Protein AF-A0A7X7LSH6-F1 (afdb_monomer_lite)

pLDDT: mean 92.64, std 6.09, range [52.12, 98.44]

Structure (mmCIF, N/CA/C/O backbone):
data_AF-A0A7X7LSH6-F1
#
_entry.id   AF-A0A7X7LSH6-F1
#
loop_
_atom_site.group_PDB
_atom_site.id
_atom_site.type_symbol
_atom_site.label_atom_id
_atom_site.label_alt_id
_atom_site.label_comp_id
_atom_site.label_asym_id
_atom_site.label_entity_id
_atom_site.label_seq_id
_atom_site.pdbx_PDB_ins_code
_atom_site.Cartn_x
_atom_site.Cartn_y
_atom_site.Cartn_z
_atom_site.occupancy
_atom_site.B_iso_or_equiv
_atom_site.auth_seq_id
_atom_site.auth_comp_id
_atom_site.auth_asym_id
_atom_site.auth_atom_id
_atom_site.pdbx_PDB_model_num
ATOM 1 N N . ASN A 1 1 ? -6.386 15.214 -8.790 1.00 58.88 1 ASN A N 1
ATOM 2 C CA . ASN A 1 1 ? -6.409 16.145 -9.938 1.00 58.88 1 ASN A CA 1
ATOM 3 C C . ASN A 1 1 ? -5.010 16.336 -10.506 1.00 58.88 1 ASN A C 1
ATOM 5 O O . ASN A 1 1 ? -4.744 15.720 -11.519 1.00 58.88 1 ASN A O 1
ATOM 9 N N . GLU A 1 2 ? -4.076 17.040 -9.851 1.00 79.00 2 GLU A N 1
ATOM 10 C CA . GLU A 1 2 ? -2.723 17.244 -10.430 1.00 79.00 2 GLU A CA 1
ATOM 11 C C . GLU A 1 2 ? -1.986 15.932 -10.774 1.00 79.00 2 GLU A C 1
ATOM 13 O O . GLU A 1 2 ? -1.487 15.772 -11.881 1.00 79.00 2 GLU A O 1
ATOM 18 N N . LEU A 1 3 ? -1.948 14.960 -9.853 1.00 84.12 3 LEU A N 1
ATOM 19 C CA . LEU A 1 3 ? -1.270 13.679 -10.108 1.00 84.12 3 LEU A CA 1
ATOM 20 C C . LEU A 1 3 ? -2.032 12.759 -11.074 1.00 84.12 3 LEU A C 1
ATOM 22 O O . LEU A 1 3 ? -1.407 11.964 -11.772 1.00 84.12 3 LEU A O 1
ATOM 26 N N . SER A 1 4 ? -3.362 12.856 -11.111 1.00 78.69 4 SER A N 1
ATOM 27 C CA . SER A 1 4 ? -4.215 12.004 -11.951 1.00 78.69 4 SER A CA 1
ATOM 28 C C . SER A 1 4 ? -4.200 12.427 -13.422 1.00 78.69 4 SER A C 1
ATOM 30 O O . SER A 1 4 ? -4.484 11.613 -14.286 1.00 78.69 4 SER A O 1
ATOM 32 N N . GLU A 1 5 ? -3.833 13.676 -13.725 1.00 70.19 5 GLU A N 1
ATOM 33 C CA . GLU A 1 5 ? -3.640 14.139 -15.109 1.00 70.19 5 GLU A CA 1
ATOM 34 C C . GLU A 1 5 ? -2.431 13.481 -15.792 1.00 70.19 5 GLU A C 1
ATOM 36 O O . GLU A 1 5 ? -2.381 13.410 -17.017 1.00 70.19 5 GLU A O 1
ATOM 41 N N . VAL A 1 6 ? -1.459 13.002 -15.009 1.00 66.25 6 VAL A N 1
ATOM 42 C CA . VAL A 1 6 ? -0.197 12.447 -15.524 1.00 66.25 6 VAL A CA 1
ATOM 43 C C . VAL A 1 6 ? -0.116 10.928 -15.361 1.00 66.25 6 VAL A C 1
ATOM 45 O O . VAL A 1 6 ? 0.572 10.270 -16.137 1.00 66.25 6 VAL A O 1
ATOM 48 N N . ASN A 1 7 ? -0.834 10.366 -14.387 1.00 68.00 7 ASN A N 1
ATOM 49 C CA . ASN A 1 7 ? -0.856 8.935 -14.102 1.00 68.00 7 ASN A CA 1
ATOM 50 C C . ASN A 1 7 ? -2.301 8.415 -14.145 1.00 68.00 7 ASN A C 1
ATOM 52 O O . ASN A 1 7 ? -3.020 8.587 -13.153 1.00 68.00 7 ASN A O 1
ATOM 56 N N . PRO A 1 8 ? -2.741 7.793 -15.256 1.00 62.12 8 PRO A N 1
ATOM 57 C CA . PRO A 1 8 ? -4.017 7.087 -15.267 1.00 62.12 8 PRO A CA 1
ATOM 58 C C . PRO A 1 8 ? -3.950 5.910 -14.274 1.00 62.12 8 PRO A C 1
ATOM 60 O O . PRO A 1 8 ? -2.910 5.260 -14.174 1.00 62.12 8 PRO A O 1
ATOM 63 N N . ASN A 1 9 ? -5.040 5.648 -13.543 1.00 78.75 9 ASN A N 1
ATOM 64 C CA . ASN A 1 9 ? -5.184 4.578 -12.535 1.00 78.75 9 ASN A CA 1
ATOM 65 C C . ASN A 1 9 ? -4.424 4.805 -11.211 1.00 78.75 9 ASN A C 1
ATOM 67 O O . ASN A 1 9 ? -3.614 3.986 -10.772 1.00 78.75 9 ASN A O 1
ATOM 71 N N . LEU A 1 10 ? -4.695 5.927 -10.539 1.00 90.19 10 LEU A N 1
ATOM 72 C CA . LEU A 1 10 ? -4.146 6.214 -9.210 1.00 90.19 10 LEU A CA 1
ATOM 73 C C . LEU A 1 10 ? -4.974 5.524 -8.112 1.00 90.19 10 LEU A C 1
ATOM 75 O O . LEU A 1 10 ? -6.197 5.605 -8.103 1.00 90.19 10 LEU A O 1
ATOM 79 N N . THR A 1 11 ? -4.306 4.939 -7.118 1.00 93.56 11 THR A N 1
ATOM 80 C CA . THR A 1 11 ? -4.941 4.492 -5.868 1.00 93.56 11 THR A CA 1
ATOM 81 C C . THR A 1 11 ? -4.555 5.417 -4.723 1.00 93.56 11 THR A C 1
ATOM 83 O O . THR A 1 11 ? -3.373 5.630 -4.446 1.00 93.56 11 THR A O 1
ATOM 86 N N . VAL A 1 12 ? -5.550 5.960 -4.023 1.00 95.25 12 VAL A N 1
ATOM 87 C CA . VAL A 1 12 ? -5.361 6.896 -2.910 1.00 95.25 12 VAL A CA 1
ATOM 88 C C . VAL A 1 12 ? -5.918 6.293 -1.632 1.00 95.25 12 VAL A C 1
ATOM 90 O O . VAL A 1 12 ? -7.091 5.959 -1.553 1.00 95.25 12 VAL A O 1
ATOM 93 N N . THR A 1 13 ? -5.098 6.209 -0.585 1.00 97.19 13 THR A N 1
ATOM 94 C CA . THR A 1 13 ? -5.563 5.838 0.758 1.00 97.19 13 THR A CA 1
ATOM 95 C C . THR A 1 13 ? -5.543 7.044 1.687 1.00 97.19 13 THR A C 1
ATOM 97 O O . THR A 1 13 ? -4.479 7.580 2.004 1.00 97.19 13 THR A O 1
ATOM 100 N N . LEU A 1 14 ? -6.710 7.429 2.199 1.00 96.31 14 LEU A N 1
ATOM 101 C CA . LEU A 1 14 ? -6.837 8.457 3.223 1.00 96.31 14 LEU A CA 1
ATOM 102 C C . LEU A 1 14 ? -6.560 7.874 4.610 1.00 96.31 14 LEU A C 1
ATOM 104 O O . LEU A 1 14 ? -7.308 7.042 5.127 1.00 96.31 14 LEU A O 1
ATOM 108 N N . LYS A 1 15 ? -5.472 8.336 5.231 1.00 94.88 15 LYS A N 1
ATOM 109 C CA . LYS A 1 15 ? -5.035 7.919 6.569 1.00 94.88 15 LYS A CA 1
ATOM 110 C C . LYS A 1 15 ? -5.359 8.985 7.608 1.00 94.88 15 LYS A C 1
ATOM 112 O O . LYS A 1 15 ? -5.036 10.152 7.422 1.00 94.88 15 LYS A O 1
ATOM 117 N N . GLY A 1 16 ? -5.962 8.573 8.725 1.00 92.94 16 GLY A N 1
ATOM 118 C CA . GLY A 1 16 ? -6.223 9.464 9.860 1.00 92.94 16 GLY A CA 1
ATOM 119 C C . GLY A 1 16 ? -7.313 10.511 9.618 1.00 92.94 16 GLY A C 1
ATOM 120 O O . GLY A 1 16 ? -7.268 11.574 10.227 1.00 92.94 16 GLY A O 1
ATOM 121 N N . VAL A 1 17 ? -8.276 10.230 8.735 1.00 94.62 17 VAL A N 1
ATOM 122 C CA . VAL A 1 17 ? -9.404 11.139 8.455 1.00 94.62 17 VAL A CA 1
ATOM 123 C C . VAL A 1 17 ? -10.540 11.043 9.468 1.00 94.62 17 VAL A C 1
ATOM 125 O O . VAL A 1 17 ? -11.372 11.945 9.556 1.00 94.62 17 VAL A O 1
ATOM 128 N N . PHE A 1 18 ? -10.581 9.963 10.246 1.00 94.25 18 PHE A N 1
ATOM 129 C CA . PHE A 1 18 ? -11.568 9.776 11.300 1.00 94.25 18 PHE A CA 1
ATOM 130 C C . PHE A 1 18 ? -11.156 10.478 12.598 1.00 94.25 18 PHE A C 1
ATOM 132 O O . PHE A 1 18 ? -9.997 10.839 12.809 1.00 94.25 18 PHE A O 1
ATOM 139 N N . LYS A 1 19 ? -12.137 10.687 13.476 1.00 90.75 19 LYS A N 1
ATOM 140 C CA . LYS A 1 19 ? -12.000 11.366 14.763 1.00 90.75 19 LYS A CA 1
ATOM 141 C C . LYS A 1 19 ? -10.853 10.765 15.576 1.00 90.75 19 LYS A C 1
ATOM 143 O O . LYS A 1 19 ? -10.830 9.566 15.826 1.00 90.75 19 LYS A O 1
ATOM 148 N N . GLY A 1 20 ? -9.951 11.627 16.046 1.00 86.56 20 GLY A N 1
ATOM 149 C CA . GLY A 1 20 ? -8.728 11.206 16.743 1.00 86.56 20 GLY A CA 1
ATOM 150 C C . GLY A 1 20 ? -7.502 11.124 15.829 1.00 86.56 20 GLY A C 1
ATOM 151 O O . GLY A 1 20 ? -6.376 11.065 16.323 1.00 86.56 20 GLY A O 1
ATOM 152 N N . GLY A 1 21 ? -7.691 11.219 14.513 1.00 89.94 21 GLY A N 1
ATOM 153 C CA . GLY A 1 21 ? -6.607 11.184 13.543 1.00 89.94 21 GLY A CA 1
ATOM 154 C C . GLY A 1 21 ? -5.937 9.813 13.467 1.00 89.94 21 GLY A C 1
ATOM 155 O O . GLY A 1 21 ? -6.479 8.801 13.903 1.00 89.94 21 GLY A O 1
ATOM 156 N N . PHE A 1 22 ? -4.727 9.773 12.912 1.00 88.38 22 PHE A N 1
ATOM 157 C CA . PHE A 1 22 ? -4.002 8.515 12.729 1.00 88.38 22 PHE A CA 1
ATOM 158 C C . PHE A 1 22 ? -3.501 7.920 14.057 1.00 88.38 22 PHE A C 1
ATOM 160 O O . PHE A 1 22 ? -3.655 6.726 14.294 1.00 88.38 22 PHE A O 1
ATOM 167 N N . SER A 1 23 ? -2.956 8.760 14.944 1.00 83.88 23 SER A N 1
ATOM 168 C CA . SER A 1 23 ? -2.261 8.341 16.171 1.00 83.88 23 SER A CA 1
ATOM 169 C C . SER A 1 23 ? -3.144 8.217 17.413 1.00 83.88 23 SER A C 1
ATOM 171 O O . SER A 1 23 ? -2.658 7.790 18.450 1.00 83.88 23 SER A O 1
ATOM 173 N N . LYS A 1 24 ? -4.429 8.584 17.359 1.00 77.25 24 LYS A N 1
ATOM 174 C CA . LYS A 1 24 ? -5.391 8.304 18.447 1.00 77.25 24 LYS A CA 1
ATOM 175 C C . LYS A 1 24 ? -6.606 7.537 17.941 1.00 77.25 24 LYS A C 1
ATOM 177 O O . LYS A 1 24 ? -7.690 7.660 18.512 1.00 77.25 24 LYS A O 1
ATOM 182 N N . SER A 1 25 ? -6.430 6.798 16.847 1.00 72.69 25 SER A N 1
ATOM 183 C CA . SER A 1 25 ? -7.479 5.948 16.302 1.00 72.69 25 SER A CA 1
ATOM 184 C C . SER A 1 25 ? -7.909 4.920 17.354 1.00 72.69 25 SER A C 1
ATOM 186 O O . SER A 1 25 ? -7.106 4.353 18.097 1.00 72.69 25 SER A O 1
ATOM 188 N N . GLY A 1 26 ? -9.219 4.773 17.498 1.00 76.00 26 GLY A N 1
ATOM 189 C CA . GLY A 1 26 ? -9.816 3.793 18.391 1.00 76.00 26 GLY A CA 1
ATOM 190 C C . GLY A 1 26 ? -10.457 2.668 17.597 1.00 76.00 26 GLY A C 1
ATOM 191 O O . GLY A 1 26 ? -10.215 2.494 16.405 1.00 76.00 26 GLY A O 1
ATOM 192 N N . LEU A 1 27 ? -11.356 1.958 18.268 1.00 82.50 27 LEU A N 1
ATOM 193 C CA . LEU A 1 27 ? -12.173 0.914 17.654 1.00 82.50 27 LEU A CA 1
ATOM 194 C C . LEU A 1 27 ? -13.225 1.508 16.688 1.00 82.50 27 LEU A C 1
ATOM 196 O O . LEU A 1 27 ? -13.592 0.883 15.698 1.00 82.50 27 LEU A O 1
ATOM 200 N N . GLU A 1 28 ? -13.679 2.745 16.930 1.00 83.69 28 GLU A N 1
ATOM 201 C CA . GLU A 1 28 ? -14.685 3.434 16.108 1.00 83.69 28 GLU A CA 1
ATOM 202 C C . GLU A 1 28 ? -14.055 4.369 15.060 1.00 83.69 28 GLU A C 1
ATOM 204 O O . GLU A 1 28 ? -13.767 5.535 15.346 1.00 83.69 28 GLU A O 1
ATOM 209 N N . ASN A 1 29 ? -13.934 3.904 13.816 1.00 86.12 29 ASN A N 1
ATOM 210 C CA . ASN A 1 29 ? -13.362 4.672 12.701 1.00 86.12 29 ASN A CA 1
ATOM 211 C C . ASN A 1 29 ? -14.432 5.026 11.653 1.00 86.12 29 ASN A C 1
ATOM 213 O O . ASN A 1 29 ? -14.346 4.636 10.497 1.00 86.12 29 ASN A O 1
ATOM 217 N N . THR A 1 30 ? -15.491 5.723 12.082 1.00 91.25 30 THR A N 1
ATOM 218 C CA . THR A 1 30 ? -16.682 6.002 11.241 1.00 91.25 30 THR A CA 1
ATOM 219 C C . THR A 1 30 ? -17.126 7.460 11.232 1.00 91.25 30 THR A C 1
ATOM 221 O O . THR A 1 30 ? -17.982 7.846 10.439 1.00 91.25 30 THR A O 1
ATOM 224 N N . ARG A 1 31 ? -16.577 8.285 12.129 1.00 93.25 31 ARG A N 1
ATOM 225 C CA . ARG A 1 31 ? -16.875 9.720 12.215 1.00 93.25 31 ARG A CA 1
ATOM 226 C C . ARG A 1 31 ? -15.665 10.500 11.750 1.00 93.25 31 ARG A C 1
ATOM 228 O O . ARG A 1 31 ? -14.590 10.291 12.301 1.00 93.25 31 ARG A O 1
ATOM 235 N N . PHE A 1 32 ? -15.845 11.412 10.808 1.00 95.25 32 PHE A N 1
ATOM 236 C CA . PHE A 1 32 ? -14.764 12.263 10.324 1.00 95.25 32 PHE A CA 1
ATOM 237 C C . PHE A 1 32 ? -14.236 13.245 11.379 1.00 95.25 32 PHE A C 1
ATOM 239 O O . PHE A 1 32 ? -14.963 13.690 12.272 1.00 95.25 32 PHE A O 1
ATOM 246 N N . GLU A 1 33 ? -12.955 13.589 11.266 1.00 94.25 33 GLU A N 1
ATOM 247 C CA . GLU A 1 33 ? -12.317 14.648 12.041 1.00 94.25 33 GLU A CA 1
ATOM 248 C C . GLU A 1 33 ? -12.724 16.019 11.483 1.00 94.25 33 GLU A C 1
ATOM 250 O O . GLU A 1 33 ? -12.293 16.426 10.406 1.00 94.25 33 GLU A O 1
ATOM 255 N N . LEU A 1 34 ? -13.538 16.758 12.242 1.00 93.75 34 LEU A N 1
ATOM 256 C CA . LEU A 1 34 ? -14.124 18.031 11.798 1.00 93.75 34 LEU A CA 1
ATOM 257 C C . LEU A 1 34 ? -13.088 19.136 11.543 1.00 93.75 34 LEU A C 1
ATOM 259 O O . LEU A 1 34 ? -13.400 20.132 10.898 1.00 93.75 34 LEU A O 1
ATOM 263 N N . LYS A 1 35 ? -11.851 18.977 12.032 1.00 93.62 35 LYS A N 1
ATOM 264 C CA . LYS A 1 35 ? -10.737 19.879 11.699 1.00 93.62 35 LYS A CA 1
ATOM 265 C C . LYS A 1 35 ? -10.264 19.750 10.248 1.00 93.62 35 LYS A C 1
ATOM 267 O O . LYS A 1 35 ? -9.581 20.653 9.776 1.00 93.62 35 LYS A O 1
ATOM 272 N N . LEU A 1 36 ? -10.575 18.641 9.576 1.00 93.88 36 LEU A N 1
ATOM 273 C CA . LEU A 1 36 ? -10.210 18.397 8.179 1.00 93.88 36 LEU A CA 1
ATOM 274 C C . LEU A 1 36 ? -11.300 18.856 7.200 1.00 93.88 36 LEU A C 1
ATOM 276 O O . LEU A 1 36 ? -10.992 19.124 6.044 1.00 93.88 36 LEU A O 1
ATOM 280 N N . GLY A 1 37 ? -12.551 18.960 7.658 1.00 95.31 37 GLY A N 1
ATOM 281 C CA . GLY A 1 37 ? -13.686 19.372 6.836 1.00 95.31 37 GLY A CA 1
ATOM 282 C C . GLY A 1 37 ? -15.032 19.085 7.498 1.00 95.31 37 GLY A C 1
ATOM 283 O O . GLY A 1 37 ? -15.126 18.361 8.494 1.00 95.31 37 GLY A O 1
ATOM 284 N N . SER A 1 38 ? -16.093 19.664 6.944 1.00 95.50 38 SER A N 1
ATOM 285 C CA . SER A 1 38 ? -17.471 19.356 7.322 1.00 95.50 38 SER A CA 1
ATOM 286 C C . SER A 1 38 ? -17.940 18.034 6.691 1.00 95.50 38 SER A C 1
ATOM 288 O O . SER A 1 38 ? -17.375 17.595 5.690 1.00 95.50 38 SER A O 1
ATOM 290 N N . PRO A 1 39 ? -19.012 17.398 7.203 1.00 93.75 39 PRO A N 1
ATOM 291 C CA . PRO A 1 39 ? -19.599 16.221 6.556 1.00 93.75 39 PRO A CA 1
ATOM 292 C C . PRO A 1 39 ? -19.975 16.442 5.081 1.00 93.75 39 PRO A C 1
ATOM 294 O O . PRO A 1 39 ? -19.875 15.517 4.281 1.00 93.75 39 PRO A O 1
ATOM 297 N N . ALA A 1 40 ? -20.369 17.667 4.713 1.00 96.19 40 ALA A N 1
ATOM 298 C CA . ALA A 1 40 ? -20.663 18.023 3.328 1.00 96.19 40 ALA A CA 1
ATOM 299 C C . ALA A 1 40 ? -19.397 18.033 2.456 1.00 96.19 40 ALA A C 1
ATOM 301 O O . ALA A 1 40 ? -19.440 17.540 1.333 1.00 96.19 40 ALA A O 1
ATOM 302 N N . ASP A 1 41 ? -18.265 18.514 2.984 1.00 96.94 41 ASP A N 1
ATOM 303 C CA . ASP A 1 41 ? -16.983 18.503 2.266 1.00 96.94 41 ASP A CA 1
ATOM 304 C C . ASP A 1 41 ? -16.511 17.068 1.995 1.00 96.94 41 ASP A C 1
ATOM 306 O O . ASP A 1 41 ? -16.049 16.763 0.898 1.00 96.94 41 ASP A O 1
ATOM 310 N N . PHE A 1 42 ? -16.680 16.159 2.963 1.00 96.44 42 PHE A N 1
ATOM 311 C CA . PHE A 1 42 ? -16.358 14.741 2.773 1.00 96.44 42 PHE A CA 1
ATOM 312 C C . PHE A 1 42 ? -17.284 14.058 1.767 1.00 96.44 42 PHE A C 1
ATOM 314 O O . PHE A 1 42 ? -16.808 13.302 0.927 1.00 96.44 42 PHE A O 1
ATOM 321 N N . SER A 1 43 ? -18.588 14.342 1.810 1.00 96.50 43 SER A N 1
ATOM 322 C CA . SER A 1 43 ? -19.534 13.815 0.820 1.00 96.50 43 SER A CA 1
ATOM 323 C C . SER A 1 43 ? -19.202 14.305 -0.594 1.00 96.50 43 SER A C 1
ATOM 325 O O . SER A 1 43 ? -19.214 13.509 -1.535 1.00 96.50 43 SER A O 1
ATOM 327 N N . ALA A 1 44 ? -18.825 15.579 -0.742 1.00 96.69 44 ALA A N 1
ATOM 328 C CA . ALA A 1 44 ? -18.369 16.132 -2.013 1.00 96.69 44 ALA A CA 1
ATOM 329 C C . ALA A 1 44 ? -17.058 15.484 -2.487 1.00 96.69 44 ALA A C 1
ATOM 331 O O . ALA A 1 44 ? -16.937 15.160 -3.665 1.00 96.69 44 ALA A O 1
ATOM 332 N N . LEU A 1 45 ? -16.101 15.243 -1.581 1.00 95.38 45 LEU A N 1
ATOM 333 C CA . LEU A 1 45 ? -14.859 14.528 -1.887 1.00 95.38 45 LEU A CA 1
ATOM 334 C C . LEU A 1 45 ? -15.139 13.110 -2.400 1.00 95.38 45 LEU A C 1
ATOM 336 O O . LEU A 1 45 ? -14.609 12.730 -3.437 1.00 95.38 45 LEU A O 1
ATOM 340 N N . ILE A 1 46 ? -15.968 12.342 -1.691 1.00 96.31 46 ILE A N 1
ATOM 341 C CA . ILE A 1 46 ? -16.314 10.963 -2.069 1.00 96.31 46 ILE A CA 1
ATOM 342 C C . ILE A 1 46 ? -16.972 10.947 -3.453 1.00 96.31 46 ILE A C 1
ATOM 344 O O . ILE A 1 46 ? -16.517 10.214 -4.327 1.00 96.31 46 ILE A O 1
ATOM 348 N N . SER A 1 47 ? -17.958 11.822 -3.676 1.00 95.81 47 SER A N 1
ATOM 349 C CA . SER A 1 47 ? -18.653 11.933 -4.966 1.00 95.81 47 SER A CA 1
ATOM 350 C C . SER A 1 47 ? -17.685 12.280 -6.104 1.00 95.81 47 SER A C 1
ATOM 352 O O . SER A 1 47 ? -17.727 11.670 -7.165 1.00 95.81 47 SER A O 1
ATOM 354 N N . ALA A 1 48 ? -16.754 13.212 -5.871 1.00 93.69 48 ALA A N 1
ATOM 355 C CA . ALA A 1 48 ? -15.780 13.615 -6.883 1.00 93.69 48 ALA A CA 1
ATOM 356 C C . ALA A 1 48 ? -14.829 12.477 -7.291 1.00 93.69 48 ALA A C 1
ATOM 358 O O . ALA A 1 48 ? -14.411 12.425 -8.444 1.00 93.69 48 ALA A O 1
ATOM 359 N N . TYR A 1 49 ? -14.480 11.576 -6.365 1.00 92.19 49 TYR A N 1
ATOM 360 C CA . TYR A 1 49 ? -13.634 10.421 -6.678 1.00 92.19 49 TYR A CA 1
ATOM 361 C C . TYR A 1 49 ? -14.419 9.286 -7.343 1.00 92.19 49 TYR A C 1
ATOM 363 O O . TYR A 1 49 ? -13.873 8.636 -8.227 1.00 92.19 49 TYR A O 1
ATOM 371 N N . GLN A 1 50 ? -15.697 9.094 -6.994 1.00 91.25 50 GLN A N 1
ATOM 372 C CA . GLN A 1 50 ? -16.587 8.141 -7.675 1.00 91.25 50 GLN A CA 1
ATOM 373 C C . GLN A 1 50 ? -16.803 8.479 -9.161 1.00 91.25 50 GLN A C 1
ATOM 375 O O . GLN A 1 50 ? -17.051 7.585 -9.964 1.00 91.25 50 GLN A O 1
ATOM 380 N N . GLU A 1 51 ? -16.702 9.758 -9.532 1.00 89.00 51 GLU A N 1
ATOM 381 C CA . GLU A 1 51 ? -16.790 10.234 -10.921 1.00 89.00 51 GLU A CA 1
ATOM 382 C C . GLU A 1 51 ? -15.429 10.257 -11.652 1.00 89.00 51 GLU A C 1
ATOM 384 O O . GLU A 1 51 ? -15.351 10.715 -12.793 1.00 89.00 51 GLU A O 1
ATOM 389 N N . SER A 1 52 ? -14.349 9.793 -11.012 1.00 89.44 52 SER A N 1
ATOM 390 C CA . SER A 1 52 ? -12.977 9.845 -11.537 1.00 89.44 52 SER A CA 1
ATOM 391 C C . SER A 1 52 ? -12.358 8.455 -11.714 1.00 89.44 52 SER A C 1
ATOM 393 O O . SER A 1 52 ? -12.788 7.504 -11.075 1.00 89.44 52 SER A O 1
ATOM 395 N N . ASP A 1 53 ? -11.268 8.357 -12.482 1.00 88.44 53 ASP A N 1
ATOM 396 C CA . ASP A 1 53 ? -10.465 7.125 -12.630 1.00 88.44 53 ASP A CA 1
ATOM 397 C C . ASP A 1 53 ? -9.490 6.888 -11.448 1.00 88.44 53 ASP A C 1
ATOM 399 O O . ASP A 1 53 ? -8.409 6.313 -11.607 1.00 88.44 53 ASP A O 1
ATOM 403 N N . VAL A 1 54 ? -9.810 7.418 -10.262 1.00 91.44 54 VAL A N 1
ATOM 404 C CA . VAL A 1 54 ? -8.967 7.332 -9.064 1.00 91.44 54 VAL A CA 1
ATOM 405 C C . VAL A 1 54 ? -9.689 6.555 -7.976 1.00 91.44 54 VAL A C 1
ATOM 407 O O . VAL A 1 54 ? -10.691 7.016 -7.428 1.00 91.44 54 VAL A O 1
ATOM 410 N N . ASP A 1 55 ? -9.112 5.426 -7.575 1.00 93.06 55 ASP A N 1
ATOM 411 C CA . ASP A 1 55 ? -9.687 4.613 -6.512 1.00 93.06 55 ASP A CA 1
ATOM 412 C C . ASP A 1 55 ? -9.359 5.206 -5.140 1.00 93.06 55 ASP A C 1
ATOM 414 O O . ASP A 1 55 ? -8.205 5.214 -4.690 1.00 93.06 55 ASP A O 1
ATOM 418 N N . LEU A 1 56 ? -10.390 5.696 -4.451 1.00 95.75 56 LEU A N 1
ATOM 419 C CA . LEU A 1 56 ? -10.283 6.240 -3.101 1.00 95.75 56 LEU A CA 1
ATOM 420 C C . LEU A 1 56 ? -10.572 5.168 -2.048 1.00 95.75 56 LEU A C 1
ATOM 422 O O . LEU A 1 56 ? -11.648 4.585 -2.037 1.00 95.75 56 LEU A O 1
ATOM 426 N N . TYR A 1 57 ? -9.646 4.984 -1.110 1.00 97.38 57 TYR A N 1
ATOM 427 C CA . TYR A 1 57 ? -9.750 4.058 0.015 1.00 97.38 57 TYR A CA 1
ATOM 428 C C . TYR A 1 57 ? -9.627 4.782 1.353 1.00 97.38 57 TYR A C 1
ATOM 430 O O . TYR A 1 57 ? -8.860 5.738 1.502 1.00 97.38 57 TYR A O 1
ATOM 438 N N . PHE A 1 58 ? -10.311 4.263 2.370 1.00 97.19 58 PHE A N 1
ATOM 439 C CA . PHE A 1 58 ? -10.235 4.766 3.740 1.00 97.19 58 PHE A CA 1
ATOM 440 C C . PHE A 1 58 ? -9.463 3.796 4.631 1.00 97.19 58 PHE A C 1
ATOM 442 O O . PHE A 1 58 ? -9.771 2.607 4.702 1.00 97.19 58 PHE A O 1
ATOM 449 N N . TYR A 1 59 ? -8.435 4.295 5.318 1.00 96.19 59 TYR A N 1
ATOM 450 C CA . TYR A 1 59 ? -7.612 3.456 6.184 1.00 96.19 59 TYR A CA 1
ATOM 451 C C . TYR A 1 59 ? -8.356 3.051 7.457 1.00 96.19 59 TYR A C 1
ATOM 453 O O . TYR A 1 59 ? -8.829 3.916 8.199 1.00 96.19 59 TYR A O 1
ATOM 461 N N . LEU A 1 60 ? -8.363 1.751 7.746 1.00 94.75 60 LEU A N 1
ATOM 462 C CA . LEU A 1 60 ? -8.885 1.163 8.975 1.00 94.75 60 LEU A CA 1
ATOM 463 C C . LEU A 1 60 ? -7.833 0.250 9.611 1.00 94.75 60 LEU A C 1
ATOM 465 O O . LEU A 1 60 ? -7.091 -0.456 8.927 1.00 94.75 60 LEU A O 1
ATOM 469 N N . ASP A 1 61 ? -7.790 0.234 10.941 1.00 93.56 61 ASP A N 1
ATOM 470 C CA . ASP A 1 61 ? -6.931 -0.687 11.685 1.00 93.56 61 ASP A CA 1
ATOM 471 C C . ASP A 1 61 ? -7.646 -1.240 12.927 1.00 93.56 61 ASP A C 1
ATOM 473 O O . ASP A 1 61 ? -7.297 -0.889 14.050 1.00 93.56 61 ASP A O 1
ATOM 477 N N . PRO A 1 62 ? -8.677 -2.094 12.754 1.00 92.94 62 PRO A N 1
ATOM 478 C CA . PRO A 1 62 ? -9.467 -2.617 13.875 1.00 92.94 62 PRO A CA 1
ATOM 479 C C . PRO A 1 62 ? -8.652 -3.507 14.830 1.00 92.94 62 PRO A C 1
ATOM 481 O O . PRO A 1 62 ? -9.105 -3.809 15.930 1.00 92.94 62 PRO A O 1
ATOM 484 N N . MET A 1 63 ? -7.450 -3.924 14.420 1.00 92.81 63 MET A N 1
ATOM 485 C CA . MET A 1 63 ? -6.545 -4.763 15.202 1.00 92.81 63 MET A CA 1
ATOM 486 C C . MET A 1 63 ? -5.771 -3.985 16.271 1.00 92.81 63 MET A C 1
ATOM 488 O O . MET A 1 63 ? -5.318 -4.588 17.246 1.00 92.81 63 MET A O 1
ATOM 492 N N . LYS A 1 64 ? -5.622 -2.666 16.107 1.00 91.00 64 LYS A N 1
ATOM 493 C CA . LYS A 1 64 ? -4.896 -1.803 17.039 1.00 91.00 64 LYS A CA 1
ATOM 494 C C . LYS A 1 64 ? -5.817 -0.758 17.643 1.00 91.00 64 LYS A C 1
ATOM 496 O O . LYS A 1 64 ? -6.574 -0.099 16.942 1.00 91.00 64 LYS A O 1
ATOM 501 N N . ALA A 1 65 ? -5.684 -0.551 18.946 1.00 91.25 65 ALA A N 1
ATOM 502 C CA . ALA A 1 65 ? -6.266 0.604 19.612 1.00 91.25 65 ALA A CA 1
ATOM 503 C C . ALA A 1 65 ? -5.291 1.192 20.620 1.00 91.25 65 ALA A C 1
ATOM 505 O O . ALA A 1 65 ? -4.496 0.481 21.232 1.00 91.25 65 ALA A O 1
ATOM 506 N N . TYR A 1 66 ? -5.383 2.499 20.816 1.00 89.12 66 TYR A N 1
ATOM 507 C CA . TYR A 1 66 ? -4.497 3.225 21.716 1.00 89.12 66 TYR A CA 1
ATOM 508 C C . TYR A 1 66 ? -5.154 3.475 23.071 1.00 89.12 66 TYR A C 1
ATOM 510 O O . TYR A 1 66 ? -6.371 3.647 23.152 1.00 89.12 66 TYR A O 1
ATOM 518 N N . GLU A 1 67 ? -4.356 3.555 24.136 1.00 83.69 67 GLU A N 1
ATOM 519 C CA . GLU A 1 67 ? -4.832 3.754 25.519 1.00 83.69 67 GLU A CA 1
ATOM 520 C C . GLU A 1 67 ? -5.741 4.980 25.706 1.00 83.69 67 GLU A C 1
ATOM 522 O O . GLU A 1 67 ? -6.587 5.007 26.593 1.00 83.69 67 GLU A O 1
ATOM 527 N N . LYS A 1 68 ? -5.577 6.005 24.860 1.00 78.81 68 LYS A N 1
ATOM 528 C CA . LYS A 1 68 ? -6.353 7.255 24.898 1.00 78.81 68 LYS A CA 1
ATOM 529 C C . LYS A 1 68 ? -7.687 7.150 24.145 1.00 78.81 68 LYS A C 1
ATOM 531 O O . LYS A 1 68 ? -8.388 8.154 24.016 1.00 78.81 68 LYS A O 1
ATOM 536 N N . SER A 1 69 ? -8.019 5.971 23.617 1.00 81.88 69 SER A N 1
ATOM 537 C CA . SER A 1 69 ? -9.289 5.665 22.954 1.00 81.88 69 SER A CA 1
ATOM 538 C C . SER A 1 69 ? -10.294 5.022 23.922 1.00 81.88 69 SER A C 1
ATOM 540 O O . SER A 1 69 ? -10.013 4.834 25.101 1.00 81.88 69 SER A O 1
ATOM 542 N N . SER A 1 70 ? -11.488 4.678 23.437 1.00 80.94 70 SER A N 1
ATOM 543 C CA . SER A 1 70 ? -12.540 4.011 24.220 1.00 80.94 70 SER A CA 1
ATOM 544 C C . SER A 1 70 ? -12.323 2.499 24.406 1.00 80.94 70 SER A C 1
ATOM 546 O O . SER A 1 70 ? -13.293 1.776 24.623 1.00 80.94 70 SER A O 1
ATOM 548 N N . VAL A 1 71 ? -11.088 2.010 24.268 1.00 86.44 71 VAL A N 1
ATOM 549 C CA . VAL A 1 71 ? -10.755 0.583 24.381 1.00 86.44 71 VAL A CA 1
ATOM 550 C C . VAL A 1 71 ? -10.846 0.104 25.831 1.00 86.44 71 VAL A C 1
ATOM 552 O O . VAL A 1 71 ? -10.343 0.743 26.755 1.00 86.44 71 VAL A O 1
ATOM 555 N N . SER A 1 72 ? -11.466 -1.053 26.039 1.00 90.38 72 SER A N 1
ATOM 556 C CA . SER A 1 72 ? -11.509 -1.744 27.321 1.00 90.38 72 SER A CA 1
ATOM 557 C C . SER A 1 72 ? -10.476 -2.864 27.338 1.00 90.38 72 SER A C 1
ATOM 559 O O . SER A 1 72 ? -10.622 -3.872 26.651 1.00 90.38 72 SER A O 1
ATOM 561 N N . ALA A 1 73 ? -9.450 -2.739 28.184 1.00 87.00 73 ALA A N 1
ATOM 562 C CA . ALA A 1 73 ? -8.433 -3.782 28.352 1.00 87.00 73 ALA A CA 1
ATOM 563 C C . ALA A 1 73 ? -9.024 -5.151 28.741 1.00 87.00 73 ALA A C 1
ATOM 565 O O . ALA A 1 73 ? -8.480 -6.191 28.387 1.00 87.00 73 ALA A O 1
ATOM 566 N N . TYR A 1 74 ? -10.148 -5.152 29.462 1.00 86.44 74 TYR A N 1
ATOM 567 C CA . TYR A 1 74 ? -10.824 -6.377 29.881 1.00 86.44 74 TYR A CA 1
ATOM 568 C C . TYR A 1 74 ? -11.685 -6.989 28.769 1.00 86.44 74 TYR A C 1
ATOM 570 O O . TYR A 1 74 ? -11.718 -8.206 28.616 1.00 86.44 74 TYR A O 1
ATOM 578 N N . GLN A 1 75 ? -12.406 -6.162 28.006 1.00 88.81 75 GLN A N 1
ATOM 579 C CA . GLN A 1 75 ? -13.364 -6.660 27.014 1.00 88.81 75 GLN A CA 1
ATOM 580 C C . GLN A 1 75 ? -12.717 -6.865 25.646 1.00 88.81 75 GLN A C 1
ATOM 582 O O . GLN A 1 75 ? -12.972 -7.881 25.002 1.00 88.81 75 GLN A O 1
ATOM 587 N N . ASP A 1 76 ? -11.854 -5.946 25.226 1.00 94.12 76 ASP A N 1
ATOM 588 C CA . ASP A 1 76 ? -11.402 -5.860 23.841 1.00 94.12 76 ASP A CA 1
ATOM 589 C C . ASP A 1 76 ? -10.013 -6.457 23.617 1.00 94.12 76 ASP A C 1
ATOM 591 O O . ASP A 1 76 ? -9.753 -6.987 22.545 1.00 94.12 76 ASP A O 1
ATOM 595 N N . VAL A 1 77 ? -9.107 -6.377 24.593 1.00 95.50 77 VAL A N 1
ATOM 596 C CA . VAL A 1 77 ? -7.680 -6.669 24.374 1.00 95.50 77 VAL A CA 1
ATOM 597 C C . VAL A 1 77 ? -7.382 -8.159 24.515 1.00 95.50 77 VAL A C 1
ATOM 599 O O . VAL A 1 77 ? -7.861 -8.827 25.431 1.00 95.50 77 VAL A O 1
ATOM 602 N N . SER A 1 78 ? -6.564 -8.676 23.601 1.00 96.69 78 SER A N 1
ATOM 603 C CA . SER A 1 78 ? -6.152 -10.076 23.594 1.00 96.69 78 SER A CA 1
ATOM 604 C C . SER A 1 78 ? -5.123 -10.384 24.688 1.00 96.69 78 SER A C 1
ATOM 606 O O . SER A 1 78 ? -4.322 -9.527 25.077 1.00 96.69 78 SER A O 1
ATOM 608 N N . GLN A 1 79 ? -5.120 -11.624 25.179 1.00 96.56 79 GLN A N 1
ATOM 609 C CA . GLN A 1 79 ? -4.174 -12.106 26.184 1.00 96.56 79 GLN A CA 1
ATOM 610 C C . GLN A 1 79 ? -3.272 -13.219 25.652 1.00 96.56 79 GLN A C 1
ATOM 612 O O . GLN A 1 79 ? -3.695 -14.123 24.936 1.00 96.56 79 GLN A O 1
ATOM 617 N N . ARG A 1 80 ? -2.009 -13.193 26.084 1.00 94.44 80 ARG A N 1
ATOM 618 C CA . ARG A 1 80 ? -1.070 -14.313 25.940 1.00 94.44 80 ARG A CA 1
ATOM 619 C C . ARG A 1 80 ? -1.499 -15.487 26.822 1.00 94.44 80 ARG A C 1
ATOM 621 O O . ARG A 1 80 ? -2.242 -15.308 27.781 1.00 94.44 80 ARG A O 1
ATOM 628 N N . ILE A 1 81 ? -0.912 -16.663 26.595 1.00 93.06 81 ILE A N 1
ATOM 629 C CA . ILE A 1 81 ? -1.165 -17.870 27.407 1.00 93.06 81 ILE A CA 1
ATOM 630 C C . ILE A 1 81 ? -0.913 -17.663 28.913 1.00 93.06 81 ILE A C 1
ATOM 632 O O . ILE A 1 81 ? -1.580 -18.254 29.754 1.00 93.06 81 ILE A O 1
ATOM 636 N N . ASN A 1 82 ? 0.011 -16.765 29.274 1.00 93.38 82 ASN A N 1
ATOM 637 C CA . ASN A 1 82 ? 0.282 -16.375 30.660 1.00 93.38 82 ASN A CA 1
ATOM 638 C C . ASN A 1 82 ? -0.629 -15.240 31.176 1.00 93.38 82 ASN A C 1
ATOM 640 O O . ASN A 1 82 ? -0.310 -14.627 32.192 1.00 93.38 82 ASN A O 1
ATOM 644 N N . ARG A 1 83 ? -1.729 -14.943 30.472 1.00 90.44 83 ARG A N 1
ATOM 645 C CA . ARG A 1 83 ? -2.750 -13.925 30.783 1.00 90.44 83 ARG A CA 1
ATOM 646 C C . ARG A 1 83 ? -2.264 -12.472 30.758 1.00 90.44 83 ARG A C 1
ATOM 648 O O . ARG A 1 83 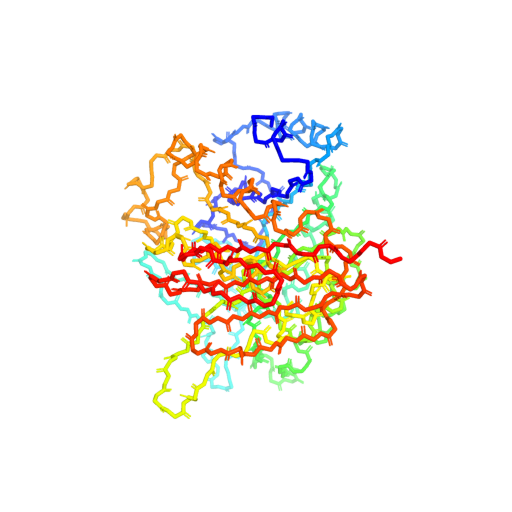? -2.981 -11.568 31.178 1.00 90.44 83 ARG A O 1
ATOM 655 N N . VAL A 1 84 ? -1.068 -12.220 30.225 1.00 95.06 84 VAL A N 1
ATOM 656 C CA . VAL A 1 84 ? -0.569 -10.856 29.997 1.00 95.06 84 VAL A CA 1
ATOM 657 C C . VAL A 1 84 ? -1.223 -10.274 28.745 1.00 95.06 84 VAL A C 1
ATOM 659 O O . VAL A 1 84 ? -1.263 -10.938 27.707 1.00 95.06 84 VAL A O 1
ATOM 662 N N . LEU A 1 85 ? -1.700 -9.030 28.840 1.00 95.94 85 LEU A N 1
ATOM 663 C CA . LEU A 1 85 ? -2.279 -8.294 27.716 1.00 95.94 85 LEU A CA 1
ATOM 664 C C . LEU A 1 85 ? -1.275 -8.163 26.564 1.00 95.94 85 LEU A C 1
ATOM 666 O O . LEU A 1 85 ? -0.079 -7.931 26.767 1.00 95.94 85 LEU A O 1
ATOM 670 N N . LEU A 1 86 ? -1.765 -8.288 25.335 1.00 95.69 86 LEU A N 1
ATOM 671 C CA . LEU A 1 86 ? -0.990 -7.953 24.151 1.00 95.69 86 LEU A CA 1
ATOM 672 C C . LEU A 1 86 ? -0.966 -6.436 23.968 1.00 95.69 86 LEU A C 1
ATOM 674 O O . LEU A 1 86 ? -1.903 -5.840 23.443 1.00 95.69 86 LEU A O 1
ATOM 678 N N . GLN A 1 87 ? 0.135 -5.827 24.404 1.00 94.69 87 GLN A N 1
ATOM 679 C CA . GLN A 1 87 ? 0.389 -4.398 24.269 1.00 94.69 87 GLN A CA 1
ATOM 680 C C . GLN A 1 87 ? 1.822 -4.109 23.813 1.00 94.69 87 GLN A C 1
ATOM 682 O O . GLN A 1 87 ? 2.705 -4.969 23.894 1.00 94.69 87 GLN A O 1
ATOM 687 N N . THR A 1 88 ? 2.055 -2.899 23.319 1.00 90.88 88 THR A N 1
ATOM 688 C CA . THR A 1 88 ? 3.372 -2.364 22.960 1.00 90.88 88 THR A CA 1
ATOM 689 C C . THR A 1 88 ? 3.434 -0.894 23.360 1.00 90.88 88 THR A C 1
ATOM 691 O O . THR A 1 88 ? 2.504 -0.142 23.083 1.00 90.88 88 THR A O 1
ATOM 694 N N . GLU A 1 89 ? 4.522 -0.498 24.014 1.00 92.25 89 GLU A N 1
ATOM 695 C CA . GLU A 1 89 ? 4.789 0.902 24.350 1.00 92.25 89 GLU A CA 1
ATOM 696 C C . GLU A 1 89 ? 5.274 1.642 23.094 1.00 92.25 89 GLU A C 1
ATOM 698 O O . GLU A 1 89 ? 6.248 1.220 22.462 1.00 92.25 89 GLU A O 1
ATOM 703 N N . GLU A 1 90 ? 4.594 2.726 22.729 1.00 88.50 90 GLU A N 1
ATOM 704 C CA . GLU A 1 90 ? 5.016 3.670 21.689 1.00 88.50 90 GLU A CA 1
ATOM 705 C C . GLU A 1 90 ? 5.628 4.934 22.330 1.00 88.50 90 GLU A C 1
ATOM 707 O O . GLU A 1 90 ? 5.914 4.960 23.528 1.00 88.50 90 GLU A O 1
ATOM 712 N N . LEU A 1 91 ? 5.899 5.987 21.550 1.00 86.69 91 LEU A N 1
ATOM 713 C CA . LEU A 1 91 ? 6.679 7.138 22.025 1.00 86.69 91 LEU A CA 1
ATOM 714 C C . LEU A 1 91 ? 5.972 7.908 23.156 1.00 86.69 91 LEU A C 1
ATOM 716 O O . LEU A 1 91 ? 6.617 8.429 24.065 1.00 86.69 91 LEU A O 1
ATOM 720 N N . THR A 1 92 ? 4.649 8.021 23.079 1.00 86.38 92 THR A N 1
ATOM 721 C CA . THR A 1 92 ? 3.805 8.860 23.945 1.00 86.38 92 THR A CA 1
ATOM 722 C C . THR A 1 92 ? 2.556 8.142 24.469 1.00 86.38 92 THR A C 1
ATOM 724 O O . THR A 1 92 ? 1.742 8.781 25.157 1.00 86.38 92 THR A O 1
ATOM 727 N N . GLN A 1 93 ? 2.359 6.863 24.130 1.00 89.44 93 GLN A N 1
ATOM 728 C CA . GLN A 1 93 ? 1.196 6.067 24.537 1.00 89.44 93 GLN A CA 1
ATOM 729 C C . GLN A 1 93 ? 1.413 4.551 24.412 1.00 89.44 93 GLN A C 1
ATOM 731 O O . GLN A 1 93 ? 2.305 4.095 23.703 1.00 89.44 93 GLN A O 1
ATOM 736 N N . THR A 1 94 ? 0.517 3.774 25.019 1.00 91.38 94 THR A N 1
ATOM 737 C CA . THR A 1 94 ? 0.418 2.322 24.823 1.00 91.38 94 THR A CA 1
ATOM 738 C C . THR A 1 94 ? -0.515 1.972 23.660 1.00 91.38 94 THR A C 1
ATOM 740 O O . THR A 1 94 ? -1.636 2.489 23.569 1.00 91.38 94 THR A O 1
ATOM 743 N N . ALA A 1 95 ? -0.088 1.041 22.806 1.00 92.12 95 ALA A N 1
ATOM 744 C CA . ALA A 1 95 ? -0.917 0.381 21.803 1.00 92.12 95 ALA A CA 1
ATOM 745 C C . ALA A 1 95 ? -1.328 -1.021 22.276 1.00 92.12 95 ALA A C 1
ATOM 747 O O . ALA A 1 95 ? -0.499 -1.781 22.775 1.00 92.12 95 ALA A O 1
ATOM 748 N N . PHE A 1 96 ? -2.590 -1.386 22.072 1.00 94.44 96 PHE A N 1
ATOM 749 C CA . PHE A 1 96 ? -3.153 -2.692 22.408 1.00 94.44 96 PHE A CA 1
ATOM 750 C C . PHE A 1 96 ? -3.554 -3.464 21.152 1.00 94.44 96 PHE A C 1
ATOM 752 O O . PHE A 1 96 ? -4.041 -2.871 20.188 1.00 94.44 96 PHE A O 1
ATOM 759 N N . LEU A 1 97 ? -3.391 -4.789 21.193 1.00 95.25 97 LEU A N 1
ATOM 760 C CA . LEU A 1 97 ? -3.884 -5.701 20.163 1.00 95.25 97 LEU A CA 1
ATOM 761 C C . LEU A 1 97 ? -5.238 -6.292 20.568 1.00 95.25 97 LEU A C 1
ATOM 763 O O . LEU A 1 97 ? -5.400 -6.834 21.664 1.00 95.25 97 LEU A O 1
ATOM 767 N N . ILE A 1 98 ? -6.212 -6.178 19.672 1.00 95.88 98 ILE A N 1
ATOM 768 C CA . ILE A 1 98 ? -7.620 -6.497 19.937 1.00 95.88 98 ILE A CA 1
ATOM 769 C C . ILE A 1 98 ? -7.903 -7.991 19.729 1.00 95.88 98 ILE A C 1
ATOM 771 O O . ILE A 1 98 ? -7.332 -8.625 18.851 1.00 95.88 98 ILE A O 1
ATOM 775 N N . ALA A 1 99 ? -8.769 -8.597 20.534 1.00 96.38 99 ALA A N 1
ATOM 776 C CA . ALA A 1 99 ? -9.149 -10.002 20.396 1.00 96.38 99 ALA A CA 1
ATOM 777 C C . ALA A 1 99 ? -9.695 -10.304 18.980 1.00 96.38 99 ALA A C 1
ATOM 779 O O . ALA A 1 99 ? -10.480 -9.504 18.467 1.00 96.38 99 ALA A O 1
ATOM 780 N N . PRO A 1 100 ? -9.336 -11.435 18.336 1.00 96.81 100 PRO A N 1
ATOM 781 C CA . PRO A 1 100 ? -9.733 -11.728 16.955 1.00 96.81 100 PRO A CA 1
ATOM 782 C C . PRO A 1 100 ? -11.243 -11.662 16.685 1.00 96.81 100 PRO A C 1
ATOM 784 O O . PRO A 1 100 ? -11.658 -11.050 15.705 1.00 96.81 100 PRO A O 1
ATOM 787 N N . THR A 1 101 ? -12.075 -12.212 17.572 1.00 95.69 101 THR A N 1
ATOM 788 C CA . THR A 1 101 ? -13.545 -12.120 17.464 1.00 95.69 101 THR A CA 1
ATOM 789 C C . THR A 1 101 ? -14.029 -10.679 17.548 1.00 95.69 101 THR A C 1
ATOM 791 O O . THR A 1 101 ? -14.869 -10.246 16.762 1.00 95.69 101 THR A O 1
ATOM 794 N N . ARG A 1 102 ? -13.434 -9.900 18.455 1.00 95.50 102 ARG A N 1
ATOM 795 C CA . ARG A 1 102 ? -13.761 -8.490 18.639 1.00 95.50 102 ARG A CA 1
ATOM 796 C C . ARG A 1 102 ? -13.369 -7.642 17.426 1.00 95.50 102 ARG A C 1
ATOM 798 O O . ARG A 1 102 ? -14.108 -6.730 17.070 1.00 95.50 102 ARG A O 1
ATOM 805 N N . ILE A 1 103 ? -12.256 -7.964 16.760 1.00 96.00 103 ILE A N 1
ATOM 806 C CA . ILE A 1 103 ? -11.855 -7.335 15.490 1.00 96.00 103 ILE A CA 1
ATOM 807 C C . ILE A 1 103 ? -12.957 -7.501 14.439 1.00 96.00 103 ILE A C 1
ATOM 809 O O . ILE A 1 103 ? -13.331 -6.509 13.819 1.00 96.00 103 ILE A O 1
ATOM 813 N N . ALA A 1 104 ? -13.491 -8.716 14.269 1.00 96.69 104 ALA A N 1
ATOM 814 C CA . ALA A 1 104 ? -14.541 -8.990 13.288 1.00 96.69 104 ALA A CA 1
ATOM 815 C C . ALA A 1 104 ? -15.837 -8.220 13.582 1.00 96.69 104 ALA A C 1
ATOM 817 O O . ALA A 1 104 ? -16.409 -7.611 12.680 1.00 96.69 104 ALA A O 1
ATOM 818 N N . GLU A 1 105 ? -16.261 -8.166 14.848 1.00 95.44 105 GLU A N 1
ATOM 819 C CA . GLU A 1 105 ? -17.417 -7.361 15.270 1.00 95.44 105 GLU A CA 1
ATOM 820 C C . GLU A 1 105 ? -17.234 -5.874 14.937 1.00 95.44 105 GLU A C 1
ATOM 822 O O . GLU A 1 105 ? -18.093 -5.257 14.309 1.00 95.44 105 GLU A O 1
ATOM 827 N N . ILE A 1 106 ? -16.091 -5.301 15.330 1.00 94.88 106 ILE A N 1
ATOM 828 C CA . ILE A 1 106 ? -15.780 -3.884 15.113 1.00 94.88 106 ILE A CA 1
ATOM 829 C C . ILE A 1 106 ? -15.696 -3.564 13.625 1.00 94.88 106 ILE A C 1
ATOM 831 O O . ILE A 1 106 ? -16.170 -2.516 13.185 1.00 94.88 106 ILE A O 1
ATOM 835 N N . PHE A 1 107 ? -15.060 -4.441 12.852 1.00 95.94 107 PHE A N 1
ATOM 836 C CA . PHE A 1 107 ? -14.955 -4.290 11.413 1.00 95.94 107 PHE A CA 1
ATOM 837 C C . PHE A 1 107 ? -16.345 -4.252 10.776 1.00 95.94 107 PHE A C 1
ATOM 839 O O . PHE A 1 107 ? -16.652 -3.272 10.100 1.00 95.94 107 PHE A O 1
ATOM 846 N N . ASN A 1 108 ? -17.199 -5.239 11.070 1.00 96.06 108 ASN A N 1
ATOM 847 C CA . ASN A 1 108 ? -18.561 -5.327 10.539 1.00 96.06 108 ASN A CA 1
ATOM 848 C C . ASN A 1 108 ? -19.397 -4.089 10.901 1.00 96.06 108 ASN A C 1
ATOM 850 O O . ASN A 1 108 ? -20.031 -3.480 10.036 1.00 96.06 108 ASN A O 1
ATOM 854 N N . ASP A 1 109 ? -19.333 -3.645 12.157 1.00 95.38 109 ASP A N 1
ATOM 855 C CA . ASP A 1 109 ? -20.008 -2.423 12.603 1.00 95.38 109 ASP A CA 1
ATOM 856 C C . ASP A 1 109 ? -19.499 -1.173 11.870 1.00 95.38 109 ASP A C 1
ATOM 858 O O . ASP A 1 109 ? -20.287 -0.290 11.501 1.00 95.38 109 ASP A O 1
ATOM 862 N N . ASN A 1 110 ? -18.183 -1.075 11.661 1.00 95.56 110 ASN A N 1
ATOM 863 C CA . ASN A 1 110 ? -17.567 0.052 10.974 1.00 95.56 110 ASN A CA 1
ATOM 864 C C . ASN A 1 110 ? -17.967 0.080 9.495 1.00 95.56 110 ASN A C 1
ATOM 866 O O . ASN A 1 110 ? -18.446 1.117 9.036 1.00 95.56 110 ASN A O 1
ATOM 870 N N . VAL A 1 111 ? -17.844 -1.030 8.760 1.00 96.38 111 VAL A N 1
ATOM 871 C CA . VAL A 1 111 ? -18.158 -1.062 7.321 1.00 96.38 111 VAL A CA 1
ATOM 872 C C . VAL A 1 111 ? -19.641 -0.806 7.047 1.00 96.38 111 VAL A C 1
ATOM 874 O O . VAL A 1 111 ? -19.960 -0.040 6.144 1.00 96.38 111 VAL A O 1
ATOM 877 N N . VAL A 1 112 ? -20.560 -1.293 7.894 1.00 96.50 112 VAL A N 1
ATOM 878 C CA . VAL A 1 112 ? -22.001 -0.980 7.782 1.00 96.50 112 VAL A CA 1
ATOM 879 C C . VAL A 1 112 ? -22.281 0.516 7.971 1.00 96.50 112 VAL A C 1
ATOM 881 O O . VAL A 1 112 ? -23.178 1.083 7.344 1.00 96.50 112 VAL A O 1
ATOM 884 N N . ARG A 1 113 ? -21.544 1.191 8.859 1.00 96.56 113 ARG A N 1
ATOM 885 C CA . ARG A 1 113 ? -21.690 2.639 9.093 1.00 96.56 113 ARG A CA 1
ATOM 886 C C . ARG A 1 113 ? -21.021 3.482 8.012 1.00 96.56 113 ARG A C 1
ATOM 888 O O . ARG A 1 113 ? -21.518 4.571 7.729 1.00 96.56 113 ARG A O 1
ATOM 895 N N . LEU A 1 114 ? -19.913 3.003 7.456 1.00 96.88 114 LEU A N 1
ATOM 896 C CA . LEU A 1 114 ? -19.197 3.633 6.349 1.00 96.88 114 LEU A CA 1
ATOM 897 C C . LEU A 1 114 ? -19.991 3.521 5.043 1.00 96.88 114 LEU A C 1
ATOM 899 O O . LEU A 1 114 ? -20.129 4.520 4.346 1.00 96.88 114 LEU A O 1
ATOM 903 N N . ALA A 1 115 ? -20.637 2.381 4.787 1.00 97.06 115 ALA A N 1
ATOM 904 C CA . ALA A 1 115 ? -21.514 2.196 3.632 1.00 97.06 115 ALA A CA 1
ATOM 905 C C . ALA A 1 115 ? -22.670 3.215 3.600 1.00 97.06 115 ALA A C 1
ATOM 907 O O . ALA A 1 115 ? -23.013 3.731 2.547 1.00 97.06 115 ALA A O 1
ATOM 908 N N . LYS A 1 116 ? -23.222 3.609 4.760 1.00 96.50 116 LYS A N 1
ATOM 909 C CA . LYS A 1 116 ? -24.240 4.686 4.856 1.00 96.50 116 LYS A CA 1
ATOM 910 C C . LYS A 1 116 ? -23.721 6.078 4.473 1.00 96.50 116 LYS A C 1
ATOM 912 O O . LYS A 1 116 ? -24.502 7.024 4.427 1.00 96.50 116 LYS A O 1
ATOM 917 N N . GLN A 1 117 ? -22.411 6.217 4.310 1.00 96.12 117 GLN A N 1
ATOM 918 C CA . GLN A 1 117 ? -21.717 7.429 3.884 1.00 96.12 117 GLN A CA 1
ATOM 919 C C . GLN A 1 117 ? -21.104 7.246 2.485 1.00 96.12 117 GLN A C 1
ATOM 921 O O . GLN A 1 117 ? -20.226 8.021 2.124 1.00 96.12 117 GLN A O 1
ATOM 926 N N . GLU A 1 118 ? -21.545 6.233 1.723 1.00 96.50 118 GLU A N 1
ATOM 927 C CA . GLU A 1 118 ? -21.040 5.880 0.385 1.00 96.50 118 GLU A CA 1
ATOM 928 C C . GLU A 1 118 ? -19.553 5.470 0.370 1.00 96.50 118 GLU A C 1
ATOM 930 O O . GLU A 1 118 ? -18.852 5.602 -0.634 1.00 96.50 118 GLU A O 1
ATOM 935 N N . ILE A 1 119 ? -19.043 4.969 1.501 1.00 97.06 119 ILE A N 1
ATOM 936 C CA . ILE A 1 119 ? -17.665 4.486 1.636 1.00 97.06 119 ILE A CA 1
ATOM 937 C C . ILE A 1 119 ? -17.671 2.960 1.601 1.00 97.06 119 ILE A C 1
ATOM 939 O O . ILE A 1 119 ? -18.027 2.310 2.587 1.00 97.06 119 ILE A O 1
ATOM 943 N N . HIS A 1 120 ? -17.229 2.410 0.473 1.00 96.06 120 HIS A N 1
ATOM 944 C CA . HIS A 1 120 ? -17.168 0.964 0.224 1.00 96.06 120 HIS A CA 1
ATOM 945 C C . HIS A 1 120 ? -15.739 0.429 0.074 1.00 96.06 120 HIS A C 1
ATOM 947 O O . HIS A 1 120 ? -15.538 -0.776 0.098 1.00 96.06 120 HIS A O 1
ATOM 953 N N . ASN A 1 121 ? -14.744 1.313 -0.021 1.00 96.56 121 ASN A N 1
ATOM 954 C CA . ASN A 1 121 ? -13.354 0.949 -0.284 1.00 96.56 121 ASN A CA 1
ATOM 955 C C . ASN A 1 121 ? -12.494 1.226 0.953 1.00 96.56 121 ASN A C 1
ATOM 957 O O . ASN A 1 121 ? -12.404 2.367 1.426 1.00 96.56 121 ASN A O 1
ATOM 961 N N . ILE A 1 122 ? -11.839 0.194 1.486 1.00 96.19 122 ILE A N 1
ATOM 962 C CA . ILE A 1 122 ? -11.051 0.283 2.723 1.00 96.19 122 ILE A CA 1
ATOM 963 C C . ILE A 1 122 ? -9.626 -0.250 2.560 1.00 96.19 122 ILE A C 1
ATOM 965 O O . ILE A 1 122 ? -9.364 -1.188 1.818 1.00 96.19 122 ILE A O 1
ATOM 969 N N . ALA A 1 123 ? -8.681 0.332 3.290 1.00 96.38 123 ALA A N 1
ATOM 970 C CA . ALA A 1 123 ? -7.306 -0.155 3.344 1.00 96.38 123 ALA A CA 1
ATOM 971 C C . ALA A 1 123 ? -6.965 -0.578 4.772 1.00 96.38 123 ALA A C 1
ATOM 973 O O . ALA A 1 123 ? -6.990 0.235 5.697 1.00 96.38 123 ALA A O 1
ATOM 974 N N . LEU A 1 124 ? -6.633 -1.849 4.954 1.00 95.19 124 LEU A N 1
ATOM 975 C CA . LEU A 1 124 ? -6.469 -2.476 6.255 1.00 95.19 124 LEU A CA 1
ATOM 976 C C . LEU A 1 124 ? -4.998 -2.571 6.662 1.00 95.19 124 LEU A C 1
ATOM 978 O O . LEU A 1 124 ? -4.180 -3.211 5.998 1.00 95.19 124 LEU A O 1
ATOM 982 N N . GLY A 1 125 ? -4.676 -1.921 7.780 1.00 92.44 125 GLY A N 1
ATOM 983 C CA . GLY A 1 125 ? -3.314 -1.733 8.280 1.00 92.44 125 GLY A CA 1
ATOM 984 C C . GLY A 1 125 ? -2.633 -2.982 8.832 1.00 92.44 125 GLY A C 1
ATOM 985 O O . GLY A 1 125 ? -1.777 -3.583 8.186 1.00 92.44 125 GLY A O 1
ATOM 986 N N . THR A 1 126 ? -2.936 -3.332 10.082 1.00 93.12 126 THR A N 1
ATOM 987 C CA . THR A 1 126 ? -2.145 -4.322 10.829 1.00 93.12 126 THR A CA 1
ATOM 988 C C . THR A 1 126 ? -2.569 -5.766 10.531 1.00 93.12 126 THR A C 1
ATOM 990 O O . THR A 1 126 ? -1.717 -6.656 10.504 1.00 93.12 126 THR A O 1
ATOM 993 N N . ILE A 1 127 ? -3.849 -5.999 10.219 1.00 93.19 127 ILE A N 1
ATOM 994 C CA . ILE A 1 127 ? -4.423 -7.346 10.026 1.00 93.19 127 ILE A CA 1
ATOM 995 C C . ILE A 1 127 ? -3.720 -8.168 8.934 1.00 93.19 127 ILE A C 1
ATOM 997 O O . ILE A 1 127 ? -3.620 -9.386 9.045 1.00 93.19 127 ILE A O 1
ATOM 1001 N N . GLY A 1 128 ? -3.162 -7.511 7.910 1.00 92.31 128 GLY A N 1
ATOM 1002 C CA . GLY A 1 128 ? -2.434 -8.194 6.843 1.00 92.31 128 GLY A CA 1
ATOM 1003 C C . GLY A 1 128 ? -1.186 -8.918 7.349 1.00 92.31 128 GLY A C 1
ATOM 1004 O O . GLY A 1 128 ? -0.920 -10.044 6.941 1.00 92.31 128 GLY A O 1
ATOM 1005 N N . ASN A 1 129 ? -0.447 -8.318 8.282 1.00 92.75 129 ASN A N 1
ATOM 1006 C CA . ASN A 1 129 ? 0.912 -8.743 8.637 1.00 92.75 129 ASN A CA 1
ATOM 1007 C C . ASN A 1 129 ? 1.088 -9.210 10.086 1.00 92.75 129 ASN A C 1
ATOM 1009 O O . ASN A 1 129 ? 2.197 -9.581 10.473 1.00 92.75 129 ASN A O 1
ATOM 1013 N N . THR A 1 130 ? 0.026 -9.188 10.887 1.00 94.50 130 THR A N 1
ATOM 1014 C CA . THR A 1 130 ? 0.072 -9.551 12.302 1.00 94.50 130 THR A CA 1
ATOM 1015 C C . THR A 1 130 ? -0.973 -10.617 12.596 1.00 94.50 130 THR A C 1
ATOM 1017 O O . THR A 1 130 ? -2.145 -10.456 12.277 1.00 94.50 130 THR A O 1
ATOM 1020 N N . LEU A 1 131 ? -0.537 -11.709 13.227 1.00 94.50 131 LEU A N 1
ATOM 1021 C CA . LEU A 1 131 ? -1.393 -12.830 13.603 1.00 94.50 131 LEU A CA 1
ATOM 1022 C C . LEU A 1 131 ? -0.992 -13.357 14.985 1.00 94.50 131 LEU A C 1
ATOM 1024 O O . LEU A 1 131 ? 0.172 -13.701 15.231 1.00 94.50 131 LEU A O 1
ATOM 1028 N N . TYR A 1 132 ? -1.955 -13.434 15.896 1.00 95.62 132 TYR A N 1
ATOM 1029 C CA . TYR A 1 132 ? -1.748 -13.867 17.276 1.00 95.62 132 TYR A CA 1
ATOM 1030 C C . TYR A 1 132 ? -2.928 -14.690 17.782 1.00 95.62 132 TYR A C 1
ATOM 1032 O O . TYR A 1 132 ? -4.038 -14.597 17.272 1.00 95.62 132 TYR A O 1
ATOM 1040 N N . SER A 1 133 ? -2.633 -15.512 18.784 1.00 96.50 133 SER A N 1
ATOM 1041 C CA . SER A 1 133 ? -3.623 -16.254 19.556 1.00 96.50 133 SER A CA 1
ATOM 1042 C C . SER A 1 133 ? -4.240 -15.361 20.632 1.00 96.50 133 SER A C 1
ATOM 1044 O O . SER A 1 133 ? -3.570 -14.443 21.113 1.00 96.50 133 SER A O 1
ATOM 1046 N N . ASP A 1 134 ? -5.452 -15.695 21.068 1.00 97.50 134 ASP A N 1
ATOM 1047 C CA . ASP A 1 134 ? -6.116 -15.087 22.214 1.00 97.50 134 ASP A CA 1
ATOM 1048 C C . ASP A 1 134 ? -6.467 -16.129 23.278 1.00 97.50 134 ASP A C 1
ATOM 1050 O O . ASP A 1 134 ? -7.254 -17.040 23.049 1.00 97.50 134 ASP A O 1
ATOM 1054 N N . TYR A 1 135 ? -5.892 -15.960 24.465 1.00 95.50 135 TYR A N 1
ATOM 1055 C CA . TYR A 1 135 ? -6.101 -16.825 25.626 1.00 95.50 135 TYR A CA 1
ATOM 1056 C C . TYR A 1 135 ? -6.928 -16.126 26.707 1.00 95.50 135 TYR A C 1
ATOM 1058 O O . TYR A 1 135 ? -6.807 -16.460 27.882 1.00 95.50 135 TYR A O 1
ATOM 1066 N N . LYS A 1 136 ? -7.709 -15.097 26.357 1.00 92.62 136 LYS A N 1
ATOM 1067 C CA . LYS A 1 136 ? -8.509 -14.340 27.329 1.00 92.62 136 LYS A CA 1
ATOM 1068 C C . LYS A 1 136 ? -9.605 -15.202 27.956 1.00 92.62 136 LYS A C 1
ATOM 1070 O O . LYS A 1 136 ? -9.759 -15.184 29.177 1.00 92.62 136 LYS A O 1
ATOM 1075 N N . ASP A 1 137 ? -10.318 -15.979 27.145 1.00 90.25 137 ASP A N 1
ATOM 1076 C CA . ASP A 1 137 ? -11.309 -16.959 27.595 1.00 90.25 137 ASP A CA 1
ATOM 1077 C C . ASP A 1 137 ? -10.650 -18.344 27.698 1.00 90.25 137 ASP A C 1
ATOM 1079 O O . ASP A 1 137 ? -10.127 -18.850 26.712 1.00 90.25 137 ASP A O 1
ATOM 1083 N N . SER A 1 138 ? -10.617 -18.937 28.899 1.00 84.69 138 SER A N 1
ATOM 1084 C CA . SER A 1 138 ? -10.040 -20.276 29.110 1.00 84.69 138 SER A CA 1
ATOM 1085 C C . SER A 1 138 ? -10.866 -21.397 28.490 1.00 84.69 138 SER A C 1
ATOM 1087 O O . SER A 1 138 ? -10.317 -22.460 28.217 1.00 84.69 138 SER A O 1
ATOM 1089 N N . ASP A 1 139 ? -12.164 -21.174 28.299 1.00 90.12 139 ASP A N 1
ATOM 1090 C CA . ASP A 1 139 ? -13.073 -22.187 27.769 1.00 90.12 139 ASP A CA 1
ATOM 1091 C C . ASP A 1 139 ? -13.132 -22.129 26.231 1.00 90.12 139 ASP A C 1
ATOM 1093 O O . ASP A 1 139 ? -13.477 -23.117 25.583 1.00 90.12 139 ASP A O 1
ATOM 1097 N N . HIS A 1 140 ? -12.732 -20.992 25.648 1.00 91.19 140 HIS A N 1
ATOM 1098 C CA . HIS A 1 140 ? -12.739 -20.720 24.209 1.00 91.19 140 HIS A CA 1
ATOM 1099 C C . HIS A 1 140 ? -11.451 -20.009 23.769 1.00 91.19 140 HIS A C 1
ATOM 1101 O O . HIS A 1 140 ? -11.479 -18.898 23.236 1.00 91.19 140 HIS A O 1
ATOM 1107 N N . GLU A 1 141 ? -10.305 -20.642 24.016 1.00 95.38 141 GLU A N 1
ATOM 1108 C CA . GLU A 1 141 ? -9.018 -20.144 23.525 1.00 95.38 141 GLU A CA 1
ATOM 1109 C C . GLU A 1 141 ? -9.008 -20.123 21.986 1.00 95.38 141 GLU A C 1
ATOM 1111 O O . GLU A 1 141 ? -9.496 -21.050 21.338 1.00 95.38 141 GLU A O 1
ATOM 1116 N N . ILE A 1 142 ? -8.445 -19.062 21.406 1.00 97.62 142 ILE A N 1
ATOM 1117 C CA . ILE A 1 142 ? -8.325 -18.877 19.957 1.00 97.62 142 ILE A CA 1
ATOM 1118 C C . ILE A 1 142 ? -6.855 -19.026 19.588 1.00 97.62 142 ILE A C 1
ATOM 1120 O O . ILE A 1 142 ? -6.023 -18.200 19.969 1.00 97.62 142 ILE A O 1
ATOM 1124 N N . ASP A 1 143 ? -6.506 -20.058 18.831 1.00 96.62 143 ASP A N 1
ATOM 1125 C CA . ASP A 1 143 ? -5.174 -20.177 18.252 1.00 96.62 143 ASP A CA 1
ATOM 1126 C C . ASP A 1 143 ? -5.006 -19.307 16.987 1.00 96.62 143 ASP A C 1
ATOM 1128 O O . ASP A 1 143 ? -5.925 -18.637 16.515 1.00 96.62 143 ASP A O 1
ATOM 1132 N N . ARG A 1 144 ? -3.793 -19.278 16.424 1.00 95.25 144 ARG A N 1
ATOM 1133 C CA . ARG A 1 144 ? -3.510 -18.455 15.237 1.00 95.25 144 ARG A CA 1
ATOM 1134 C C . ARG A 1 144 ? -4.257 -18.918 13.985 1.00 95.25 144 ARG A C 1
ATOM 1136 O O . ARG A 1 144 ? -4.530 -18.084 13.130 1.00 95.25 144 ARG A O 1
ATOM 1143 N N . GLN A 1 145 ? -4.539 -20.212 13.854 1.00 96.44 145 GLN A N 1
ATOM 1144 C CA . GLN A 1 145 ? -5.266 -20.747 12.706 1.00 96.44 145 GLN A CA 1
ATOM 1145 C C . GLN A 1 145 ? -6.735 -20.322 12.783 1.00 96.44 145 GLN A C 1
ATOM 1147 O O . GLN A 1 145 ? -7.267 -19.787 11.816 1.00 96.44 145 GLN A O 1
ATOM 1152 N N . GLN A 1 146 ? -7.348 -20.436 13.960 1.00 97.62 146 GLN A N 1
ATOM 1153 C CA . GLN A 1 146 ? -8.707 -19.954 14.208 1.00 97.62 146 GLN A CA 1
ATOM 1154 C C . GLN A 1 146 ? -8.814 -18.431 14.033 1.00 97.62 146 GLN A C 1
ATOM 1156 O O . GLN A 1 146 ? -9.771 -17.940 13.441 1.00 97.62 146 GLN A O 1
ATOM 1161 N N . ALA A 1 147 ? -7.818 -17.663 14.492 1.00 97.25 147 ALA A N 1
ATOM 1162 C CA . ALA A 1 147 ? -7.772 -16.219 14.252 1.00 97.25 147 ALA A CA 1
ATOM 1163 C C . ALA A 1 147 ? -7.716 -15.883 12.750 1.00 97.25 147 ALA A C 1
ATOM 1165 O O . ALA A 1 147 ? -8.399 -14.963 12.302 1.00 97.25 147 ALA A O 1
ATOM 1166 N N . LEU A 1 148 ? -6.942 -16.642 11.967 1.00 96.94 148 LEU A N 1
ATOM 1167 C CA . LEU A 1 148 ? -6.882 -16.481 10.515 1.00 96.94 148 LEU A CA 1
ATOM 1168 C C . LEU A 1 148 ? -8.235 -16.790 9.857 1.00 96.94 148 LEU A C 1
ATOM 1170 O O . LEU A 1 148 ? -8.673 -16.016 9.012 1.00 96.94 148 LEU A O 1
ATOM 1174 N N . GLU A 1 149 ? -8.910 -17.861 10.272 1.00 97.12 149 GLU A N 1
ATOM 1175 C CA . GLU A 1 149 ? -10.242 -18.232 9.770 1.00 97.12 149 GLU A CA 1
ATOM 1176 C C . GLU A 1 149 ? -11.288 -17.149 10.070 1.00 97.12 149 GLU A C 1
ATOM 1178 O O . GLU A 1 149 ? -12.099 -16.818 9.205 1.00 97.12 149 GLU A O 1
ATOM 1183 N N . ILE A 1 150 ? -11.224 -16.526 11.253 1.00 97.50 150 ILE A N 1
ATOM 1184 C CA . ILE A 1 150 ? -12.062 -15.367 11.596 1.00 97.50 150 ILE A CA 1
ATOM 1185 C C . ILE A 1 150 ? -11.812 -14.212 10.619 1.00 97.50 150 ILE A C 1
ATOM 1187 O O . ILE A 1 150 ? -12.766 -13.617 10.119 1.00 97.50 150 ILE A O 1
ATOM 1191 N N . TYR A 1 151 ? -10.550 -13.888 10.324 1.00 96.62 151 TYR A N 1
ATOM 1192 C CA . TYR A 1 151 ? -10.221 -12.794 9.403 1.00 96.62 151 TYR A CA 1
ATOM 1193 C C . TYR A 1 151 ? -10.630 -13.105 7.961 1.00 96.62 151 TYR A C 1
ATOM 1195 O O . TYR A 1 151 ? -11.124 -12.219 7.271 1.00 96.62 151 TYR A O 1
ATOM 1203 N N . GLN A 1 152 ? -10.469 -14.353 7.518 1.00 96.38 152 GLN A N 1
ATOM 1204 C CA . GLN A 1 152 ? -10.913 -14.806 6.200 1.00 96.38 152 GLN A CA 1
ATOM 1205 C C . GLN A 1 152 ? -12.434 -14.716 6.061 1.00 96.38 152 GLN A C 1
ATOM 1207 O O . GLN A 1 152 ? -12.906 -14.181 5.064 1.00 96.38 152 GLN A O 1
ATOM 1212 N N . GLY A 1 153 ? -13.195 -15.182 7.058 1.00 96.00 153 GLY A N 1
ATOM 1213 C CA . GLY A 1 153 ? -14.656 -15.067 7.062 1.00 96.00 153 GLY A CA 1
ATOM 1214 C C . GLY A 1 153 ? -15.114 -13.608 7.052 1.00 96.00 153 GLY A C 1
ATOM 1215 O O . GLY A 1 153 ? -15.905 -13.215 6.205 1.00 96.00 153 GLY A O 1
ATOM 1216 N N . MET A 1 154 ? -14.525 -12.779 7.920 1.00 95.38 154 MET A N 1
ATOM 1217 C CA . MET A 1 154 ? -14.803 -11.340 7.989 1.00 95.38 154 MET A CA 1
ATOM 1218 C C . MET A 1 154 ? -14.582 -10.629 6.643 1.00 95.38 154 MET A C 1
ATOM 1220 O O . MET A 1 154 ? -15.384 -9.783 6.262 1.00 95.38 154 MET A O 1
ATOM 1224 N N . LEU A 1 155 ? -13.496 -10.949 5.931 1.00 95.06 155 LEU A N 1
ATOM 1225 C CA . LEU A 1 155 ? -13.206 -10.353 4.623 1.00 95.06 155 LEU A CA 1
ATOM 1226 C C . LEU A 1 155 ? -14.041 -10.963 3.493 1.00 95.06 155 LEU A C 1
ATOM 1228 O O . LEU A 1 155 ? -14.350 -10.259 2.542 1.00 95.06 155 LEU A O 1
ATOM 1232 N N . ALA A 1 156 ? -14.412 -12.241 3.582 1.00 94.31 156 ALA A N 1
ATOM 1233 C CA . ALA A 1 156 ? -15.281 -12.885 2.599 1.00 94.31 156 ALA A CA 1
ATOM 1234 C C . ALA A 1 156 ? -16.715 -12.330 2.637 1.00 94.31 156 ALA A C 1
ATOM 1236 O O . ALA A 1 156 ? -17.355 -12.234 1.594 1.00 94.31 156 ALA A O 1
ATOM 1237 N N . ASP A 1 157 ? -17.195 -11.941 3.821 1.00 94.69 157 ASP A N 1
ATOM 1238 C CA . ASP A 1 157 ? -18.517 -11.332 4.015 1.00 94.69 157 ASP A CA 1
ATOM 1239 C C . ASP A 1 157 ? -18.544 -9.827 3.674 1.00 94.69 157 ASP A C 1
ATOM 1241 O O . ASP A 1 157 ? -19.609 -9.206 3.655 1.00 94.69 157 ASP A O 1
ATOM 1245 N N . PHE A 1 158 ? -17.386 -9.209 3.423 1.00 95.06 158 PHE A N 1
ATOM 1246 C CA . PHE A 1 158 ? -17.298 -7.796 3.073 1.00 95.06 158 PHE A CA 1
ATOM 1247 C C . PHE A 1 158 ? -17.572 -7.584 1.579 1.00 95.06 158 PHE A C 1
ATOM 1249 O O . PHE A 1 158 ? -16.794 -7.995 0.728 1.00 95.06 158 PHE A O 1
ATOM 1256 N N . GLU A 1 159 ? -18.666 -6.890 1.261 1.00 92.75 159 GLU A N 1
ATOM 1257 C CA . GLU A 1 159 ? -19.078 -6.630 -0.130 1.00 92.75 159 GLU A CA 1
ATOM 1258 C C . GLU A 1 159 ? -18.290 -5.501 -0.823 1.00 92.75 159 GLU A C 1
ATOM 1260 O O . GLU A 1 159 ? -18.459 -5.274 -2.020 1.00 92.75 159 GLU A O 1
ATOM 1265 N N . GLY A 1 160 ? -17.475 -4.753 -0.075 1.00 93.25 160 GLY A N 1
ATOM 1266 C CA . GLY A 1 160 ? -16.663 -3.661 -0.607 1.00 93.25 160 GLY A CA 1
ATOM 1267 C C . GLY A 1 160 ? -15.274 -4.102 -1.069 1.00 93.25 160 GLY A C 1
ATOM 1268 O O . GLY A 1 160 ? -14.898 -5.266 -0.947 1.00 93.25 160 GLY A O 1
ATOM 1269 N N . ASP A 1 161 ? -14.480 -3.153 -1.565 1.00 94.06 161 ASP A N 1
ATOM 1270 C CA . ASP A 1 161 ? -13.100 -3.427 -1.971 1.00 94.06 161 ASP A CA 1
ATOM 1271 C C . ASP A 1 161 ? -12.123 -3.218 -0.804 1.00 94.06 161 ASP A C 1
ATOM 1273 O O . ASP A 1 161 ? -12.230 -2.250 -0.037 1.00 94.06 161 ASP A O 1
ATOM 1277 N N . SER A 1 162 ? -11.153 -4.123 -0.655 1.00 94.06 162 SER A N 1
ATOM 1278 C CA . SER A 1 162 ? -10.177 -4.074 0.428 1.00 94.06 162 SER A CA 1
ATOM 1279 C C . SER A 1 162 ? -8.730 -4.234 -0.035 1.00 94.06 162 SER A C 1
ATOM 1281 O O . SER A 1 162 ? -8.356 -5.176 -0.738 1.00 94.06 162 SER A O 1
ATOM 1283 N N . LEU A 1 163 ? -7.887 -3.317 0.445 1.00 95.69 163 LEU A N 1
ATOM 1284 C CA . LEU A 1 163 ? -6.432 -3.403 0.332 1.00 95.69 163 LEU A CA 1
ATOM 1285 C C . LEU A 1 163 ? -5.844 -3.886 1.651 1.00 95.69 163 LEU A C 1
ATOM 1287 O O . LEU A 1 163 ? -6.289 -3.463 2.719 1.00 95.69 163 LEU A O 1
ATOM 1291 N N . LEU A 1 164 ? -4.771 -4.674 1.601 1.00 95.62 164 LEU A N 1
ATOM 1292 C CA . LEU A 1 164 ? -4.013 -5.048 2.798 1.00 95.62 164 LEU A CA 1
ATOM 1293 C C . LEU A 1 164 ? -2.566 -4.572 2.711 1.00 95.62 164 LEU A C 1
ATOM 1295 O O . LEU A 1 164 ? -1.890 -4.707 1.689 1.00 95.62 164 LEU A O 1
ATOM 1299 N N . TYR A 1 165 ? -2.062 -4.061 3.834 1.00 96.00 165 TYR A N 1
ATOM 1300 C CA . TYR A 1 165 ? -0.639 -3.791 4.010 1.00 96.00 165 TYR A CA 1
ATOM 1301 C C . TYR A 1 165 ? 0.092 -5.068 4.428 1.00 96.00 165 TYR A C 1
ATOM 1303 O O . TYR A 1 165 ? -0.096 -5.581 5.535 1.00 96.00 165 TYR A O 1
ATOM 1311 N N . ARG A 1 166 ? 0.984 -5.548 3.554 1.00 94.56 166 ARG A N 1
ATOM 1312 C CA . ARG A 1 166 ? 1.789 -6.764 3.749 1.00 94.56 166 ARG A CA 1
ATOM 1313 C C . ARG A 1 166 ? 0.940 -7.996 4.109 1.00 94.56 166 ARG A C 1
ATOM 1315 O O . ARG A 1 166 ? 1.200 -8.601 5.151 1.00 94.56 166 ARG A O 1
ATOM 1322 N N . PRO A 1 167 ? -0.072 -8.359 3.300 1.00 93.56 167 PRO A N 1
ATOM 1323 C CA . PRO A 1 167 ? -0.903 -9.521 3.577 1.00 93.56 167 PRO A CA 1
ATOM 1324 C C . PRO A 1 167 ? -0.058 -10.791 3.696 1.00 93.56 167 PRO A C 1
ATOM 1326 O O . PRO A 1 167 ? 0.814 -11.075 2.874 1.00 93.56 167 PRO A O 1
ATOM 1329 N N . ASN A 1 168 ? -0.326 -11.562 4.743 1.00 91.12 168 ASN A N 1
ATOM 1330 C CA . ASN A 1 168 ? 0.172 -12.916 4.886 1.00 91.12 168 ASN A CA 1
ATOM 1331 C C . ASN A 1 168 ? -0.491 -13.826 3.842 1.00 91.12 168 ASN A C 1
ATOM 1333 O O . ASN A 1 168 ? -1.573 -13.528 3.339 1.00 91.12 168 ASN A O 1
ATOM 1337 N N . LEU A 1 169 ? 0.152 -14.960 3.548 1.00 88.50 169 LEU A N 1
ATOM 1338 C CA . LEU A 1 169 ? -0.289 -15.903 2.515 1.00 88.50 169 LEU A CA 1
ATOM 1339 C C . LEU A 1 169 ? -1.756 -16.340 2.679 1.00 88.50 169 LEU A C 1
ATOM 1341 O O . LEU A 1 169 ? -2.452 -16.504 1.683 1.00 88.50 169 LEU A O 1
ATOM 1345 N N . GLY A 1 170 ? -2.235 -16.479 3.919 1.00 91.44 170 GLY A N 1
ATOM 1346 C CA . GLY A 1 170 ? -3.609 -16.882 4.214 1.00 91.44 170 GLY A CA 1
ATOM 1347 C C . GLY A 1 170 ? -4.668 -15.827 3.886 1.00 91.44 170 GLY A C 1
ATOM 1348 O O . GLY A 1 170 ? -5.843 -16.167 3.824 1.00 91.44 170 GLY A O 1
ATOM 1349 N N . LEU A 1 171 ? -4.280 -14.571 3.654 1.00 92.94 171 LEU A N 1
ATOM 1350 C CA . LEU A 1 171 ? -5.192 -13.472 3.313 1.00 92.94 171 LEU A CA 1
ATOM 1351 C C . LEU A 1 171 ? -5.042 -12.990 1.862 1.00 92.94 171 LEU A C 1
ATOM 1353 O O . LEU A 1 171 ? -5.750 -12.075 1.454 1.00 92.94 171 LEU A O 1
ATOM 1357 N N . LEU A 1 172 ? -4.144 -13.587 1.067 1.00 88.75 172 LEU A N 1
ATOM 1358 C CA . LEU A 1 172 ? -3.910 -13.154 -0.318 1.00 88.75 172 LEU A CA 1
ATOM 1359 C C . LEU A 1 172 ? -5.121 -13.354 -1.233 1.00 88.75 172 LEU A C 1
ATOM 1361 O O . LEU A 1 172 ? -5.303 -12.585 -2.166 1.00 88.75 172 LEU A O 1
ATOM 1365 N N . SER A 1 173 ? -5.963 -14.356 -0.973 1.00 86.44 173 SER A N 1
ATOM 1366 C CA . SER A 1 173 ? -7.197 -14.574 -1.739 1.00 86.44 173 SER A CA 1
ATOM 1367 C C . SER A 1 173 ? -8.299 -13.557 -1.429 1.00 86.44 173 SER A C 1
ATOM 1369 O O . SER A 1 173 ? -9.340 -13.582 -2.075 1.00 86.44 173 SER A O 1
ATOM 1371 N N . SER A 1 174 ? -8.097 -12.707 -0.421 1.00 84.94 174 SER A N 1
ATOM 1372 C CA . SER A 1 174 ? -9.094 -11.763 0.092 1.00 84.94 174 SER A CA 1
ATOM 1373 C C . SER A 1 174 ? -8.733 -10.304 -0.209 1.00 84.94 174 SER A C 1
ATOM 1375 O O . SER A 1 174 ? -9.307 -9.409 0.404 1.00 84.94 174 SER A O 1
ATOM 1377 N N . VAL A 1 175 ? -7.765 -10.048 -1.099 1.00 84.31 175 VAL A N 1
ATOM 1378 C CA . VAL A 1 175 ? -7.297 -8.691 -1.433 1.00 84.31 175 VAL A CA 1
ATOM 1379 C C . VAL A 1 175 ? -7.364 -8.419 -2.920 1.00 84.31 175 VAL A C 1
ATOM 1381 O O . VAL A 1 175 ? -7.036 -9.288 -3.724 1.00 84.31 175 VAL A O 1
ATOM 1384 N N . SER A 1 176 ? -7.697 -7.182 -3.275 1.00 88.31 176 SER A N 1
ATOM 1385 C CA . SER A 1 176 ? -7.576 -6.694 -4.651 1.00 88.31 176 SER A CA 1
ATOM 1386 C C . SER A 1 176 ? -6.156 -6.238 -4.981 1.00 88.31 176 SER A C 1
ATOM 1388 O O . SER A 1 176 ? -5.691 -6.442 -6.100 1.00 88.31 176 SER A O 1
ATOM 1390 N N . ARG A 1 177 ? -5.432 -5.653 -4.012 1.00 92.81 177 ARG A N 1
ATOM 1391 C CA . ARG A 1 177 ? -4.046 -5.183 -4.198 1.00 92.81 177 ARG A CA 1
ATOM 1392 C C . ARG A 1 177 ? -3.167 -5.449 -2.973 1.00 92.81 177 ARG A C 1
ATOM 1394 O O . ARG A 1 177 ? -3.607 -5.344 -1.822 1.00 92.81 177 ARG A O 1
ATOM 1401 N N . TYR A 1 178 ? -1.889 -5.739 -3.216 1.00 94.38 178 TYR A N 1
ATOM 1402 C CA . TYR A 1 178 ? -0.870 -5.927 -2.178 1.00 94.38 178 TYR A CA 1
ATOM 1403 C C . TYR A 1 178 ? -0.142 -4.603 -1.923 1.00 94.38 178 TYR A C 1
ATOM 1405 O O . TYR A 1 178 ? 0.587 -4.111 -2.784 1.00 94.38 178 TYR A O 1
ATOM 1413 N N . LEU A 1 179 ? -0.226 -4.051 -0.709 1.00 96.31 179 LEU A N 1
ATOM 1414 C CA . LEU A 1 179 ? 0.517 -2.838 -0.344 1.00 96.31 179 LEU A CA 1
ATOM 1415 C C . LEU A 1 179 ? 1.802 -3.143 0.442 1.00 96.31 179 LEU A C 1
ATOM 1417 O O . LEU A 1 179 ? 1.828 -4.020 1.307 1.00 96.31 179 LEU A O 1
ATOM 1421 N N . MET A 1 180 ? 2.856 -2.350 0.211 1.00 95.31 180 MET A N 1
ATOM 1422 C CA . MET A 1 180 ? 4.156 -2.435 0.900 1.00 95.31 180 MET A CA 1
ATOM 1423 C C . MET A 1 180 ? 4.876 -3.786 0.730 1.00 95.31 180 MET A C 1
ATOM 1425 O O . MET A 1 180 ? 5.384 -4.368 1.693 1.00 95.31 180 MET A O 1
ATOM 1429 N N . THR A 1 181 ? 4.938 -4.281 -0.501 1.00 95.06 181 THR A N 1
ATOM 1430 C CA . THR A 1 181 ? 5.684 -5.487 -0.886 1.00 95.06 181 THR A CA 1
ATOM 1431 C C . THR A 1 181 ? 7.152 -5.367 -0.476 1.00 95.06 181 THR A C 1
ATOM 1433 O O . THR A 1 181 ? 7.811 -4.404 -0.864 1.00 95.06 181 THR A O 1
ATOM 1436 N N . PRO A 1 182 ? 7.706 -6.296 0.323 1.00 92.25 182 PRO A N 1
ATOM 1437 C CA . PRO A 1 182 ? 9.111 -6.235 0.714 1.00 92.25 182 PRO A CA 1
ATOM 1438 C C . PRO A 1 182 ? 10.047 -6.288 -0.501 1.00 92.25 182 PRO A C 1
ATOM 1440 O O . PRO A 1 182 ? 9.944 -7.192 -1.323 1.00 92.25 182 PRO A O 1
ATOM 1443 N N . MET A 1 183 ? 10.990 -5.346 -0.582 1.00 91.69 183 MET A N 1
ATOM 1444 C CA . MET A 1 183 ? 11.973 -5.274 -1.677 1.00 91.69 183 MET A CA 1
ATOM 1445 C C . MET A 1 183 ? 13.404 -5.625 -1.250 1.00 91.69 183 MET A C 1
ATOM 1447 O O . MET A 1 183 ? 14.315 -5.711 -2.074 1.00 91.69 183 MET A O 1
ATOM 1451 N N . THR A 1 184 ? 13.627 -5.799 0.047 1.00 87.00 184 THR A N 1
ATOM 1452 C CA . THR A 1 184 ? 14.947 -6.034 0.626 1.00 87.00 184 THR A CA 1
ATOM 1453 C C . THR A 1 184 ? 14.926 -7.258 1.525 1.00 87.00 184 THR A C 1
ATOM 1455 O O . THR A 1 184 ? 13.877 -7.717 1.980 1.00 87.00 184 THR A O 1
ATOM 1458 N N . THR A 1 185 ? 16.113 -7.795 1.781 1.00 85.94 185 THR A N 1
ATOM 1459 C CA . THR A 1 185 ? 16.324 -8.914 2.698 1.00 85.94 185 THR A CA 1
ATOM 1460 C C . THR A 1 185 ? 17.137 -8.452 3.900 1.00 85.94 185 THR A C 1
ATOM 1462 O O . THR A 1 185 ? 17.715 -7.365 3.907 1.00 85.94 185 THR A O 1
ATOM 1465 N N . SER A 1 186 ? 17.241 -9.304 4.920 1.00 85.38 186 SER A N 1
ATOM 1466 C CA . SER A 1 186 ? 18.132 -9.061 6.062 1.00 85.38 186 SER A CA 1
ATOM 1467 C C . SER A 1 186 ? 19.621 -9.070 5.687 1.00 85.38 186 SER A C 1
ATOM 1469 O O . SER A 1 186 ? 20.449 -8.748 6.533 1.00 85.38 186 SER A O 1
ATOM 1471 N N . ASN A 1 187 ? 19.963 -9.461 4.450 1.00 85.00 187 ASN A N 1
ATOM 1472 C CA . ASN A 1 187 ? 21.326 -9.521 3.923 1.00 85.00 187 ASN A CA 1
ATOM 1473 C C . ASN A 1 187 ? 22.311 -10.280 4.838 1.00 85.00 187 ASN A C 1
ATOM 1475 O O . ASN A 1 187 ? 23.460 -9.876 5.029 1.00 85.00 187 ASN A O 1
ATOM 1479 N N . TYR A 1 188 ? 21.850 -11.372 5.463 1.00 88.69 188 TYR A N 1
ATOM 1480 C CA . TYR A 1 188 ? 22.731 -12.220 6.259 1.00 88.69 188 TYR A CA 1
ATOM 1481 C C . TYR A 1 188 ? 23.769 -12.893 5.366 1.00 88.69 188 TYR A C 1
ATOM 1483 O O . TYR A 1 188 ? 23.461 -13.339 4.269 1.00 88.69 188 TYR A O 1
ATOM 1491 N N . ARG A 1 189 ? 24.993 -13.051 5.880 1.00 87.81 189 ARG A N 1
ATOM 1492 C CA . ARG A 1 189 ? 26.132 -13.632 5.145 1.00 87.81 189 ARG A CA 1
ATOM 1493 C C . ARG A 1 189 ? 25.893 -15.057 4.623 1.00 87.81 189 ARG A C 1
ATOM 1495 O O . ARG A 1 189 ? 26.603 -15.504 3.733 1.00 87.81 189 ARG A O 1
ATOM 1502 N N . ILE A 1 190 ? 24.938 -15.777 5.209 1.00 90.44 190 ILE A N 1
ATOM 1503 C CA . ILE A 1 190 ? 24.538 -17.117 4.761 1.00 90.44 190 ILE A CA 1
ATOM 1504 C C . ILE A 1 190 ? 23.705 -17.093 3.471 1.00 90.44 190 ILE A C 1
ATOM 1506 O O . ILE A 1 190 ? 23.512 -18.141 2.864 1.00 90.44 190 ILE A O 1
ATOM 1510 N N . TYR A 1 191 ? 23.200 -15.928 3.063 1.00 88.25 191 TYR A N 1
ATOM 1511 C CA . TYR A 1 191 ? 22.446 -15.756 1.830 1.00 88.25 191 TYR A CA 1
ATOM 1512 C C . TYR A 1 191 ? 23.401 -15.479 0.673 1.00 88.25 191 TYR A C 1
ATOM 1514 O O . TYR A 1 191 ? 24.309 -14.656 0.788 1.00 88.25 191 TYR A O 1
ATOM 1522 N N . SER A 1 192 ? 23.196 -16.184 -0.436 1.00 83.44 192 SER A N 1
ATOM 1523 C CA . SER A 1 192 ? 23.977 -16.005 -1.660 1.00 83.44 192 SER A CA 1
ATOM 1524 C C . SER A 1 192 ? 23.418 -14.900 -2.551 1.00 83.44 192 SER A C 1
ATOM 1526 O O . SER A 1 192 ? 24.194 -14.160 -3.144 1.00 83.44 192 SER A O 1
ATOM 1528 N N . ASP A 1 193 ? 22.088 -14.801 -2.647 1.00 84.25 193 ASP A N 1
ATOM 1529 C CA . ASP A 1 193 ? 21.394 -13.848 -3.513 1.00 84.25 193 ASP A CA 1
ATOM 1530 C C . ASP A 1 193 ? 19.970 -13.552 -3.002 1.00 84.25 193 ASP A C 1
ATOM 1532 O O . ASP A 1 193 ? 19.453 -14.251 -2.125 1.00 84.25 193 ASP A O 1
ATOM 1536 N N . THR A 1 194 ? 19.337 -12.512 -3.546 1.00 87.44 194 THR A N 1
ATOM 1537 C CA . THR A 1 194 ? 17.940 -12.141 -3.296 1.00 87.44 194 THR A CA 1
ATOM 1538 C C . THR A 1 194 ? 17.097 -12.439 -4.530 1.00 87.44 194 THR A C 1
ATOM 1540 O O . THR A 1 194 ? 17.258 -11.808 -5.569 1.00 87.44 194 THR A O 1
ATOM 1543 N N . VAL A 1 195 ? 16.146 -13.364 -4.393 1.00 89.56 195 VAL A N 1
ATOM 1544 C CA . VAL A 1 195 ? 15.146 -13.640 -5.431 1.00 89.56 195 VAL A CA 1
ATOM 1545 C C . VAL A 1 195 ? 13.819 -12.994 -5.018 1.00 89.56 195 VAL A C 1
ATOM 1547 O O . VAL A 1 195 ? 13.283 -13.364 -3.969 1.00 89.56 195 VAL A O 1
ATOM 1550 N N . PRO A 1 196 ? 13.251 -12.067 -5.810 1.00 92.19 196 PRO A N 1
ATOM 1551 C CA . PRO A 1 196 ? 11.980 -11.403 -5.511 1.00 92.19 196 PRO A CA 1
ATOM 1552 C C . PRO A 1 196 ? 10.770 -12.302 -5.818 1.00 92.19 196 PRO A C 1
ATOM 1554 O O . PRO A 1 196 ? 9.824 -11.890 -6.477 1.00 92.19 196 PRO A O 1
ATOM 1557 N N . PHE A 1 197 ? 10.798 -13.550 -5.343 1.00 91.94 197 PHE A N 1
ATOM 1558 C CA . PHE A 1 197 ? 9.895 -14.619 -5.779 1.00 91.94 197 PHE A CA 1
ATOM 1559 C C . PHE A 1 197 ? 8.413 -14.228 -5.726 1.00 91.94 197 PHE A C 1
ATOM 1561 O O . PHE A 1 197 ? 7.716 -14.345 -6.726 1.00 91.94 197 PHE A O 1
ATOM 1568 N N . MET A 1 198 ? 7.942 -13.711 -4.585 1.00 90.00 198 MET A N 1
ATOM 1569 C CA . MET A 1 198 ? 6.534 -13.326 -4.441 1.00 90.00 198 MET A CA 1
ATOM 1570 C C . MET A 1 198 ? 6.135 -12.201 -5.399 1.00 90.00 198 MET A C 1
ATOM 1572 O O . MET A 1 198 ? 5.051 -12.251 -5.962 1.00 90.00 198 MET A O 1
ATOM 1576 N N . ALA A 1 199 ? 7.007 -11.212 -5.608 1.00 92.94 199 ALA A N 1
ATOM 1577 C CA . ALA A 1 199 ? 6.721 -10.094 -6.501 1.00 92.94 199 ALA A CA 1
ATOM 1578 C C . ALA A 1 199 ? 6.600 -10.561 -7.962 1.00 92.94 199 ALA A C 1
ATOM 1580 O O . ALA A 1 199 ? 5.640 -10.202 -8.636 1.00 92.94 199 ALA A O 1
ATOM 1581 N N . LEU A 1 200 ? 7.494 -11.457 -8.401 1.00 93.25 200 LEU A N 1
ATOM 1582 C CA . LEU A 1 200 ? 7.435 -12.058 -9.740 1.00 93.25 200 LEU A CA 1
ATOM 1583 C C . LEU A 1 200 ? 6.160 -12.880 -9.951 1.00 93.25 200 LEU A C 1
ATOM 1585 O O . LEU A 1 200 ? 5.560 -12.809 -11.015 1.00 93.25 200 LEU A O 1
ATOM 1589 N N . VAL A 1 201 ? 5.739 -13.643 -8.936 1.00 91.94 201 VAL A N 1
ATOM 1590 C CA . VAL A 1 201 ? 4.503 -14.442 -8.987 1.00 91.94 201 VAL A CA 1
ATOM 1591 C C . VAL A 1 201 ? 3.254 -13.558 -9.038 1.00 91.94 201 VAL A C 1
ATOM 1593 O O . VAL A 1 201 ? 2.261 -13.948 -9.646 1.00 91.94 201 VAL A O 1
ATOM 1596 N N . PHE A 1 202 ? 3.276 -12.389 -8.395 1.00 91.25 202 PHE A N 1
ATOM 1597 C CA . PHE A 1 202 ? 2.132 -11.474 -8.381 1.00 91.25 202 PHE A CA 1
ATOM 1598 C C . PHE A 1 202 ? 1.994 -10.645 -9.649 1.00 91.25 202 PHE A C 1
ATOM 1600 O O . PHE A 1 202 ? 0.879 -10.239 -9.975 1.00 91.25 202 PHE A O 1
ATOM 1607 N N . HIS A 1 203 ? 3.088 -10.379 -10.355 1.00 93.56 203 HIS A N 1
ATOM 1608 C CA . HIS A 1 203 ? 3.040 -9.521 -11.524 1.00 93.56 203 HIS A CA 1
ATOM 1609 C C . HIS A 1 203 ? 2.131 -10.112 -12.621 1.00 93.56 203 HIS A C 1
ATOM 1611 O O . HIS A 1 203 ? 2.236 -11.292 -12.956 1.00 93.56 203 HIS A O 1
ATOM 1617 N N . GLY A 1 204 ? 1.203 -9.301 -13.138 1.00 91.31 204 GLY A N 1
ATOM 1618 C CA . GLY A 1 204 ? 0.143 -9.740 -14.054 1.00 91.31 204 GLY A CA 1
ATOM 1619 C C . GLY A 1 204 ? -1.046 -10.460 -13.395 1.00 91.31 204 GLY A C 1
ATOM 1620 O O . GLY A 1 204 ? -1.957 -10.875 -14.106 1.00 91.31 204 GLY A O 1
ATOM 1621 N N . VAL A 1 205 ? -1.058 -10.633 -12.064 1.00 91.94 205 VAL A N 1
ATOM 1622 C CA . VAL A 1 205 ? -2.129 -11.336 -11.323 1.00 91.94 205 VAL A CA 1
ATOM 1623 C C . VAL A 1 205 ? -2.755 -10.463 -10.233 1.00 91.94 205 VAL A C 1
ATOM 1625 O O . VAL A 1 205 ? -3.976 -10.379 -10.143 1.00 91.94 205 VAL A O 1
ATOM 1628 N N . ILE A 1 206 ? -1.934 -9.829 -9.392 1.00 90.62 206 ILE A N 1
ATOM 1629 C CA . ILE A 1 206 ? -2.362 -8.906 -8.333 1.00 90.62 206 ILE A CA 1
ATOM 1630 C C . ILE A 1 206 ? -1.440 -7.695 -8.386 1.00 90.62 206 ILE A C 1
ATOM 1632 O O . ILE A 1 206 ? -0.216 -7.835 -8.340 1.00 90.62 206 ILE A O 1
ATOM 1636 N N . GLU A 1 207 ? -2.010 -6.493 -8.423 1.00 91.94 207 GLU A N 1
ATOM 1637 C CA . GLU A 1 207 ? -1.203 -5.281 -8.356 1.00 91.94 207 GLU A CA 1
ATOM 1638 C C . GLU A 1 207 ? -0.495 -5.188 -7.003 1.00 91.94 207 GLU A C 1
ATOM 1640 O O . GLU A 1 207 ? -1.113 -5.168 -5.933 1.00 91.94 207 GLU A O 1
ATOM 1645 N N . ALA A 1 208 ? 0.831 -5.125 -7.056 1.00 94.50 208 ALA A N 1
ATOM 1646 C CA . ALA A 1 208 ? 1.682 -5.100 -5.884 1.00 94.50 208 ALA A CA 1
ATOM 1647 C C . ALA A 1 208 ? 2.473 -3.790 -5.836 1.00 94.50 208 ALA A C 1
ATOM 1649 O O . ALA A 1 208 ? 3.197 -3.428 -6.762 1.00 94.50 208 ALA A O 1
ATOM 1650 N N . PHE A 1 209 ? 2.345 -3.076 -4.723 1.00 95.69 209 PHE A N 1
ATOM 1651 C CA . PHE A 1 209 ? 2.967 -1.775 -4.509 1.00 95.69 209 PHE A CA 1
ATOM 1652 C C . PHE A 1 209 ? 4.185 -1.918 -3.610 1.00 95.69 209 PHE A C 1
ATOM 1654 O O . PHE A 1 209 ? 4.163 -2.642 -2.610 1.00 95.69 209 PHE A O 1
ATOM 1661 N N . ALA A 1 210 ? 5.246 -1.201 -3.949 1.00 96.19 210 ALA A N 1
ATOM 1662 C CA . ALA A 1 210 ? 6.464 -1.099 -3.167 1.00 96.19 210 ALA A CA 1
ATOM 1663 C C . ALA A 1 210 ? 6.228 -0.422 -1.798 1.00 96.19 210 ALA A C 1
ATOM 1665 O O . ALA A 1 210 ? 5.179 0.184 -1.550 1.00 96.19 210 ALA A O 1
ATOM 1666 N N . PRO A 1 211 ? 7.199 -0.487 -0.869 1.00 95.69 211 PRO A N 1
ATOM 1667 C CA . PRO A 1 211 ? 7.213 0.374 0.303 1.00 95.69 211 PRO A CA 1
ATOM 1668 C C . PRO A 1 211 ? 7.324 1.845 -0.120 1.00 95.69 211 PRO A C 1
ATOM 1670 O O . PRO A 1 211 ? 7.766 2.155 -1.225 1.00 95.69 211 PRO A O 1
ATOM 1673 N N . PHE A 1 212 ? 6.950 2.756 0.778 1.00 96.00 212 PHE A N 1
ATOM 1674 C CA . PHE A 1 212 ? 6.925 4.185 0.478 1.00 96.00 212 PHE A CA 1
ATOM 1675 C C . PHE A 1 212 ? 8.302 4.713 0.035 1.00 96.00 212 PHE A C 1
ATOM 1677 O O . PHE A 1 212 ? 9.265 4.704 0.808 1.00 96.00 212 PHE A O 1
ATOM 1684 N N . ALA A 1 213 ? 8.390 5.185 -1.210 1.00 94.44 213 ALA A N 1
ATOM 1685 C CA . ALA A 1 213 ? 9.644 5.569 -1.858 1.00 94.44 213 ALA A CA 1
ATOM 1686 C C . ALA A 1 213 ? 10.304 6.791 -1.203 1.00 94.44 213 ALA A C 1
ATOM 1688 O O . ALA A 1 213 ? 11.529 6.899 -1.173 1.00 94.44 213 ALA A O 1
ATOM 1689 N N . ASN A 1 214 ? 9.510 7.666 -0.583 1.00 94.25 214 ASN A N 1
ATOM 1690 C CA . ASN A 1 214 ? 9.982 8.844 0.141 1.00 94.25 214 ASN A CA 1
ATOM 1691 C C . ASN A 1 214 ? 10.789 8.550 1.419 1.00 94.25 214 ASN A C 1
ATOM 1693 O O . ASN A 1 214 ? 11.375 9.470 1.994 1.00 94.25 214 ASN A O 1
ATOM 1697 N N . PHE A 1 215 ? 10.871 7.283 1.837 1.00 91.06 215 PHE A N 1
ATOM 1698 C CA . PHE A 1 215 ? 11.737 6.834 2.931 1.00 91.06 215 PHE A CA 1
ATOM 1699 C C . PHE A 1 215 ? 12.988 6.086 2.452 1.00 91.06 215 PHE A C 1
ATOM 1701 O O . PHE A 1 215 ? 13.787 5.638 3.275 1.00 91.06 215 PHE A O 1
ATOM 1708 N N . ASN A 1 216 ? 13.201 5.965 1.139 1.00 87.88 216 ASN A N 1
ATOM 1709 C CA . ASN A 1 216 ? 14.375 5.301 0.588 1.00 87.88 216 ASN A CA 1
ATOM 1710 C C . ASN A 1 216 ? 15.513 6.301 0.326 1.00 87.88 216 ASN A C 1
ATOM 1712 O O . ASN A 1 216 ? 15.333 7.304 -0.359 1.00 87.88 216 ASN A O 1
ATOM 1716 N N . ALA A 1 217 ? 16.708 6.012 0.847 1.00 85.38 217 ALA A N 1
ATOM 1717 C CA . ALA A 1 217 ? 17.890 6.849 0.640 1.00 85.38 217 ALA A CA 1
ATOM 1718 C C . ALA A 1 217 ? 18.513 6.698 -0.762 1.00 85.38 217 ALA A C 1
ATOM 1720 O O . ALA A 1 217 ? 19.197 7.606 -1.228 1.00 85.38 217 ALA A O 1
ATOM 1721 N N . ASN A 1 218 ? 18.309 5.558 -1.434 1.00 90.12 218 ASN A N 1
ATOM 1722 C CA . ASN A 1 218 ? 18.823 5.293 -2.776 1.00 90.12 218 ASN A CA 1
ATOM 1723 C C . ASN A 1 218 ? 17.666 5.091 -3.754 1.00 90.12 218 ASN A C 1
ATOM 1725 O O . ASN A 1 218 ? 17.294 3.970 -4.108 1.00 90.12 218 ASN A O 1
ATOM 1729 N N . GLN A 1 219 ? 17.107 6.215 -4.187 1.00 89.69 219 GLN A N 1
ATOM 1730 C CA . GLN A 1 219 ? 15.928 6.245 -5.036 1.00 89.69 219 GLN A CA 1
ATOM 1731 C C . GLN A 1 219 ? 16.138 5.519 -6.367 1.00 89.69 219 GLN A C 1
ATOM 1733 O O . GLN A 1 219 ? 15.351 4.638 -6.691 1.00 89.69 219 GLN A O 1
ATOM 1738 N N . GLN A 1 220 ? 17.235 5.791 -7.087 1.00 93.50 220 GLN A N 1
ATOM 1739 C CA . GLN A 1 220 ? 17.499 5.144 -8.379 1.00 93.50 220 GLN A CA 1
ATOM 1740 C C . GLN A 1 220 ? 17.559 3.618 -8.255 1.00 93.50 220 GLN A C 1
ATOM 1742 O O . GLN A 1 220 ? 16.980 2.905 -9.068 1.00 93.50 220 GLN A O 1
ATOM 1747 N N . PHE A 1 221 ? 18.234 3.104 -7.223 1.00 94.38 221 PHE A N 1
ATOM 1748 C CA . PHE A 1 221 ? 18.283 1.663 -6.982 1.00 94.38 221 PHE A CA 1
ATOM 1749 C C . PHE A 1 221 ? 16.891 1.098 -6.681 1.00 94.38 221 PHE A C 1
ATOM 1751 O O . PHE A 1 221 ? 16.522 0.066 -7.233 1.00 94.38 221 PHE A O 1
ATOM 1758 N N . SER A 1 222 ? 16.095 1.800 -5.868 1.00 95.12 222 SER A N 1
ATOM 1759 C CA . SER A 1 222 ? 14.720 1.404 -5.555 1.00 95.12 222 SER A CA 1
ATOM 1760 C C . SER A 1 222 ? 13.824 1.359 -6.794 1.00 95.12 222 SER A C 1
ATOM 1762 O O . SER A 1 222 ? 13.045 0.423 -6.928 1.00 95.12 222 SER A O 1
ATOM 1764 N N . LEU A 1 223 ? 13.939 2.325 -7.709 1.00 96.88 223 LEU A N 1
ATOM 1765 C CA . LEU A 1 223 ? 13.165 2.338 -8.956 1.00 96.88 223 LEU A CA 1
ATOM 1766 C C . LEU A 1 223 ? 13.532 1.152 -9.853 1.00 96.88 223 LEU A C 1
ATOM 1768 O O . LEU A 1 223 ? 12.655 0.481 -10.385 1.00 96.88 223 LEU A O 1
ATOM 1772 N N . LEU A 1 224 ? 14.824 0.835 -9.969 1.00 97.56 224 LEU A N 1
ATOM 1773 C CA . LEU A 1 224 ? 15.268 -0.348 -10.710 1.00 97.56 224 LEU A CA 1
ATOM 1774 C C . LEU A 1 224 ? 14.788 -1.649 -10.058 1.00 97.56 224 LEU A C 1
ATOM 1776 O O . LEU A 1 224 ? 14.448 -2.588 -10.763 1.00 97.56 224 LEU A O 1
ATOM 1780 N N . GLN A 1 225 ? 14.737 -1.724 -8.724 1.00 96.31 225 GLN A N 1
ATOM 1781 C CA . GLN A 1 225 ? 14.118 -2.854 -8.022 1.00 96.31 225 GLN A CA 1
ATOM 1782 C C . GLN A 1 225 ? 12.617 -2.956 -8.291 1.00 96.31 225 GLN A C 1
ATOM 1784 O O . GLN A 1 225 ? 12.129 -4.060 -8.483 1.00 96.31 225 GLN A O 1
ATOM 1789 N N . MET A 1 226 ? 11.887 -1.840 -8.347 1.00 96.94 226 MET A N 1
ATOM 1790 C CA . MET A 1 226 ? 10.470 -1.859 -8.725 1.00 96.94 226 MET A CA 1
ATOM 1791 C C . MET A 1 226 ? 10.283 -2.422 -10.139 1.00 96.94 226 MET A C 1
ATOM 1793 O O . MET A 1 226 ? 9.408 -3.254 -10.339 1.00 96.94 226 MET A O 1
ATOM 1797 N N . ILE A 1 227 ? 11.151 -2.051 -11.085 1.00 97.62 227 ILE A N 1
ATOM 1798 C CA . ILE A 1 227 ? 11.120 -2.575 -12.458 1.00 97.62 227 ILE A CA 1
ATOM 1799 C C . ILE A 1 227 ? 11.458 -4.071 -12.507 1.00 97.62 227 ILE A C 1
ATOM 1801 O O . ILE A 1 227 ? 10.713 -4.842 -13.100 1.00 97.62 227 ILE A O 1
ATOM 1805 N N . ASP A 1 228 ? 12.550 -4.492 -11.869 1.00 96.56 228 ASP A N 1
ATOM 1806 C CA . ASP A 1 228 ? 12.971 -5.902 -11.821 1.00 96.56 228 ASP A CA 1
ATOM 1807 C C . ASP A 1 228 ? 11.910 -6.796 -11.158 1.00 96.56 228 ASP A C 1
ATOM 1809 O O . ASP A 1 228 ? 11.688 -7.933 -11.567 1.00 96.56 228 ASP A O 1
ATOM 1813 N N . TYR A 1 229 ? 11.237 -6.279 -10.127 1.00 96.00 229 TYR A N 1
ATOM 1814 C CA . TYR A 1 229 ? 10.298 -7.051 -9.313 1.00 96.00 229 TYR A CA 1
ATOM 1815 C C . TYR A 1 229 ? 8.852 -6.928 -9.814 1.00 96.00 229 TYR A C 1
ATOM 1817 O O . TYR A 1 229 ? 7.980 -7.609 -9.281 1.00 96.00 229 TYR A O 1
ATOM 1825 N N . GLY A 1 230 ? 8.580 -6.057 -10.791 1.00 95.31 230 GLY A N 1
ATOM 1826 C CA . GLY A 1 230 ? 7.231 -5.823 -11.304 1.00 95.31 230 GLY A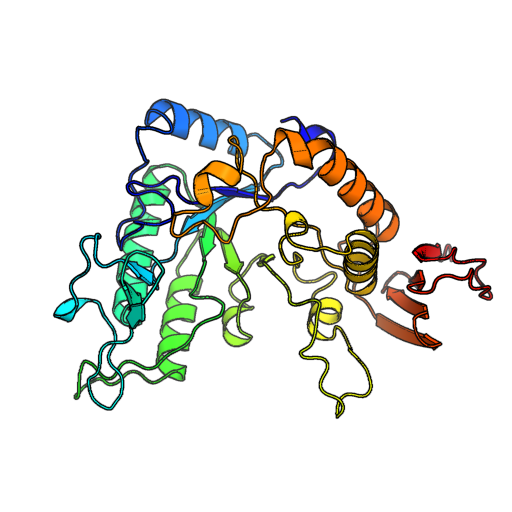 CA 1
ATOM 1827 C C . GLY A 1 230 ? 6.304 -5.096 -10.319 1.00 95.31 230 GLY A C 1
ATOM 1828 O O . GLY A 1 230 ? 5.121 -5.423 -10.245 1.00 95.31 230 GLY A O 1
ATOM 1829 N N . LEU A 1 231 ? 6.831 -4.151 -9.534 1.00 95.38 231 LEU A N 1
ATOM 1830 C CA . LEU A 1 231 ? 6.102 -3.433 -8.480 1.00 95.38 231 LEU A CA 1
ATOM 1831 C C . LEU A 1 231 ? 5.786 -1.985 -8.863 1.00 95.38 231 LEU A C 1
ATOM 1833 O O . LEU A 1 231 ? 6.592 -1.301 -9.492 1.00 95.38 231 LEU A O 1
ATOM 1837 N N . TYR A 1 232 ? 4.655 -1.482 -8.373 1.00 93.50 232 TYR A N 1
ATOM 1838 C CA . TYR A 1 232 ? 4.248 -0.085 -8.529 1.00 93.50 232 TYR A CA 1
ATOM 1839 C C . TYR A 1 232 ? 4.812 0.811 -7.417 1.00 93.50 232 TYR A C 1
ATOM 1841 O O . TYR A 1 232 ? 4.926 0.372 -6.265 1.00 93.50 232 TYR A O 1
ATOM 1849 N N . PRO A 1 233 ? 5.157 2.079 -7.710 1.00 94.50 233 PRO A N 1
ATOM 1850 C CA . PRO A 1 233 ? 5.655 2.997 -6.696 1.00 94.50 233 PRO A CA 1
ATOM 1851 C C . PRO A 1 233 ? 4.533 3.416 -5.735 1.00 94.50 233 PRO A C 1
ATOM 1853 O O . PRO A 1 233 ? 3.369 3.527 -6.111 1.00 94.50 233 PRO A O 1
ATOM 1856 N N . ALA A 1 234 ? 4.890 3.697 -4.483 1.00 95.69 234 ALA A N 1
ATOM 1857 C CA . ALA A 1 234 ? 3.968 4.215 -3.476 1.00 95.69 234 ALA A CA 1
ATOM 1858 C C . ALA A 1 234 ? 4.624 5.341 -2.675 1.00 95.69 234 ALA A C 1
ATOM 1860 O O . ALA A 1 234 ? 5.832 5.324 -2.438 1.00 95.69 234 ALA A O 1
ATOM 1861 N N . TYR A 1 235 ? 3.820 6.294 -2.201 1.00 96.25 235 TYR A N 1
ATOM 1862 C CA . TYR A 1 235 ? 4.287 7.429 -1.402 1.00 96.25 235 TYR A CA 1
ATOM 1863 C C . TYR A 1 235 ? 3.332 7.692 -0.243 1.00 96.25 235 TYR A C 1
ATOM 1865 O O . TYR A 1 235 ? 2.118 7.537 -0.375 1.00 96.25 235 TYR A O 1
ATOM 1873 N N . LEU A 1 236 ? 3.883 8.126 0.890 1.00 96.81 236 LEU A N 1
ATOM 1874 C CA . LEU A 1 236 ? 3.094 8.638 2.010 1.00 96.81 236 LEU A CA 1
ATOM 1875 C C . LEU A 1 236 ? 3.182 10.159 2.042 1.00 96.81 236 LEU A C 1
ATOM 1877 O O . LEU A 1 236 ? 4.255 10.696 2.300 1.00 96.81 236 LEU A O 1
ATOM 1881 N N . LEU A 1 237 ? 2.069 10.849 1.803 1.00 96.62 237 LEU A N 1
ATOM 1882 C CA . LEU A 1 237 ? 2.073 12.296 1.604 1.00 96.62 237 LEU A CA 1
ATOM 1883 C C . LEU A 1 237 ? 1.322 13.044 2.706 1.00 96.62 237 LEU A C 1
ATOM 1885 O O . LEU A 1 237 ? 0.324 12.574 3.247 1.00 96.62 237 LEU A O 1
ATOM 1889 N N . THR A 1 238 ? 1.813 14.238 3.017 1.00 96.00 238 THR A N 1
ATOM 1890 C CA . THR A 1 238 ? 1.224 15.206 3.939 1.00 96.00 238 THR A CA 1
ATOM 1891 C C . THR A 1 238 ? 1.187 16.574 3.274 1.00 96.00 238 THR A C 1
ATOM 1893 O O . THR A 1 238 ? 2.082 16.933 2.511 1.00 96.00 238 THR A O 1
ATOM 1896 N N . GLN A 1 239 ? 0.173 17.377 3.591 1.00 94.06 239 GLN A N 1
ATOM 1897 C CA . GLN A 1 239 ? 0.118 18.755 3.098 1.00 94.06 239 GLN A CA 1
ATOM 1898 C C . GLN A 1 239 ? 1.154 19.651 3.795 1.00 94.06 239 GLN A C 1
ATOM 1900 O O . GLN A 1 239 ? 1.795 20.486 3.163 1.00 94.06 239 GLN A O 1
ATOM 1905 N N . ALA A 1 240 ? 1.310 19.484 5.111 1.00 94.25 240 ALA A N 1
ATOM 1906 C CA . ALA A 1 240 ? 2.285 20.216 5.909 1.00 94.25 240 ALA A CA 1
ATOM 1907 C C . ALA A 1 240 ? 3.653 19.517 5.916 1.00 94.25 240 ALA A C 1
ATOM 1909 O O . ALA A 1 240 ? 3.777 18.335 5.581 1.00 94.25 240 ALA A O 1
ATOM 1910 N N . SER A 1 241 ? 4.680 20.254 6.346 1.00 94.94 241 SER A N 1
ATOM 1911 C CA . SER A 1 241 ? 6.029 19.716 6.530 1.00 94.94 241 SER A CA 1
ATOM 1912 C C . SER A 1 241 ? 6.048 18.579 7.554 1.0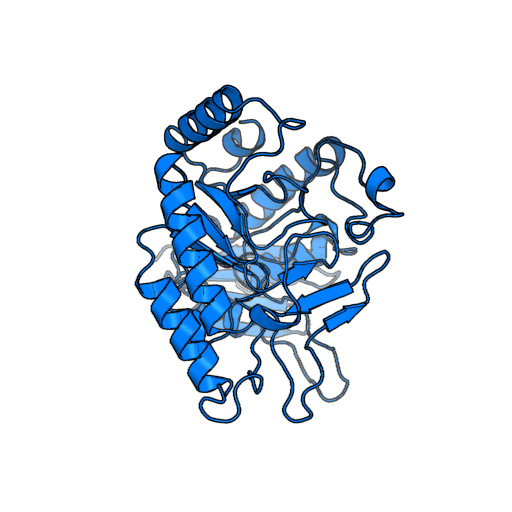0 94.94 241 SER A C 1
ATOM 1914 O O . SER A 1 241 ? 5.523 18.724 8.660 1.00 94.94 241 SER A O 1
ATOM 1916 N N . ALA A 1 242 ? 6.743 17.494 7.202 1.00 93.56 242 ALA A N 1
ATOM 1917 C CA . ALA A 1 242 ? 7.014 16.349 8.069 1.00 93.56 242 ALA A CA 1
ATOM 1918 C C . ALA A 1 242 ? 7.715 16.737 9.384 1.00 93.56 242 ALA A C 1
ATOM 1920 O O . ALA A 1 242 ? 7.554 16.060 10.392 1.00 93.56 242 ALA A O 1
ATOM 1921 N N . TYR A 1 243 ? 8.425 17.872 9.410 1.00 94.25 243 TYR A N 1
ATOM 1922 C CA . TYR A 1 243 ? 9.064 18.401 10.620 1.00 94.25 243 TYR A CA 1
ATOM 1923 C C . TYR A 1 243 ? 8.084 18.557 11.796 1.00 94.25 243 TYR A C 1
ATOM 1925 O O . TYR A 1 243 ? 8.451 18.337 12.943 1.00 94.25 243 TYR A O 1
ATOM 1933 N N . GLN A 1 244 ? 6.814 18.875 11.523 1.00 94.69 244 GLN A N 1
ATOM 1934 C CA . GLN A 1 244 ? 5.795 19.014 12.571 1.00 94.69 244 GLN A CA 1
ATOM 1935 C C . GLN A 1 244 ? 5.430 17.682 13.248 1.00 94.69 244 GLN A C 1
ATOM 1937 O O . GLN A 1 244 ? 4.777 17.687 14.288 1.00 94.69 244 GLN A O 1
ATOM 1942 N N . LEU A 1 245 ? 5.825 16.548 12.660 1.00 93.69 245 LEU A N 1
ATOM 1943 C CA . LEU A 1 245 ? 5.534 15.210 13.169 1.00 93.69 245 LEU A CA 1
ATOM 1944 C C . LEU A 1 245 ? 6.653 14.653 14.054 1.00 93.69 245 LEU A C 1
ATOM 1946 O O . LEU A 1 245 ? 6.405 13.672 14.751 1.00 93.69 245 LEU A O 1
ATOM 1950 N N . GLN A 1 246 ? 7.846 15.261 14.044 1.00 92.25 246 GLN A N 1
ATOM 1951 C CA . GLN A 1 246 ? 9.072 14.711 14.634 1.00 92.25 246 GLN A CA 1
ATOM 1952 C C . GLN A 1 246 ? 8.909 14.276 16.099 1.00 92.25 246 GLN A C 1
ATOM 1954 O O . GLN A 1 246 ? 9.335 13.181 16.455 1.00 92.25 246 GLN A O 1
ATOM 1959 N N . ASP A 1 247 ? 8.248 15.096 16.917 1.00 90.62 247 ASP A N 1
ATOM 1960 C CA . ASP A 1 247 ? 8.061 14.850 18.356 1.00 90.62 247 ASP A CA 1
ATOM 1961 C C . ASP A 1 247 ? 6.701 14.197 18.677 1.00 90.62 247 ASP A C 1
ATOM 1963 O O . ASP A 1 247 ? 6.133 14.375 19.756 1.00 90.62 247 ASP A O 1
ATOM 1967 N N . THR A 1 248 ? 6.132 13.469 17.717 1.00 90.69 248 THR A N 1
ATOM 1968 C CA . THR A 1 248 ? 4.843 12.773 17.846 1.00 90.69 248 THR A CA 1
ATOM 1969 C C . THR A 1 248 ? 4.996 11.287 17.518 1.00 90.69 248 THR A C 1
ATOM 1971 O O . THR A 1 248 ? 6.022 10.869 16.988 1.00 90.69 248 THR A O 1
ATOM 1974 N N . GLU A 1 249 ? 3.944 10.485 17.720 1.00 88.88 249 GLU A N 1
ATOM 1975 C CA . GLU A 1 249 ? 3.906 9.076 17.261 1.00 88.88 249 GLU A CA 1
ATOM 1976 C C . GLU A 1 249 ? 4.159 8.904 15.754 1.00 88.88 249 GLU A C 1
ATOM 1978 O O . GLU A 1 249 ? 4.471 7.818 15.263 1.00 88.88 249 GLU A O 1
ATOM 1983 N N . LEU A 1 250 ? 4.019 9.988 14.991 1.00 92.12 250 LEU A N 1
ATOM 1984 C CA . LEU A 1 250 ? 4.255 10.019 13.557 1.00 92.12 250 LEU A CA 1
ATOM 1985 C C . LEU A 1 250 ? 5.673 10.471 13.190 1.00 92.12 250 LEU A C 1
ATOM 1987 O O . LEU A 1 250 ? 5.929 10.681 12.010 1.00 92.12 250 LEU A O 1
ATOM 1991 N N . GLY A 1 251 ? 6.605 10.584 14.143 1.00 92.44 251 GLY A N 1
ATOM 1992 C CA . GLY A 1 251 ? 7.976 11.056 13.892 1.00 92.44 251 GLY A CA 1
ATOM 1993 C C . GLY A 1 251 ? 8.775 10.203 12.899 1.00 92.44 251 GLY A C 1
ATOM 1994 O O . GLY A 1 251 ? 9.701 10.693 12.259 1.00 92.44 251 GLY A O 1
ATOM 1995 N N . GLN A 1 252 ? 8.368 8.947 12.694 1.00 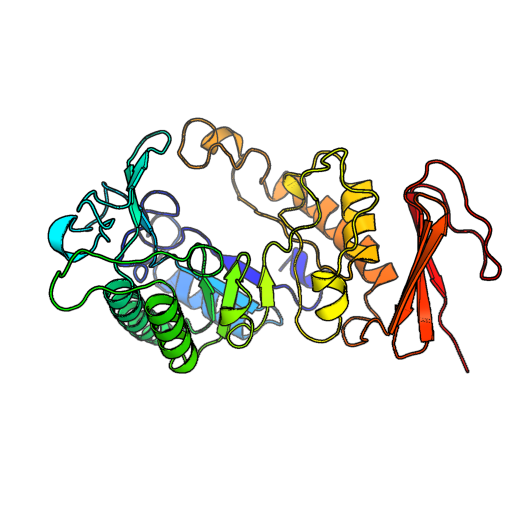91.38 252 GLN A N 1
ATOM 1996 C CA . GLN A 1 252 ? 8.881 8.076 11.628 1.00 91.38 252 GLN A CA 1
ATOM 1997 C C . GLN A 1 252 ? 8.537 8.565 10.206 1.00 91.38 252 GLN A C 1
ATOM 1999 O O . GLN A 1 252 ? 9.170 8.146 9.241 1.00 91.38 252 GLN A O 1
ATOM 2004 N N . ILE A 1 253 ? 7.553 9.456 10.057 1.00 94.69 253 ILE A N 1
ATOM 2005 C CA . ILE A 1 253 ? 7.216 10.132 8.803 1.00 94.69 253 ILE A CA 1
ATOM 2006 C C . ILE A 1 253 ? 8.075 11.396 8.722 1.00 94.69 253 ILE A C 1
ATOM 2008 O O . ILE A 1 253 ? 7.643 12.483 9.093 1.00 94.69 253 ILE A O 1
ATOM 2012 N N . TYR A 1 254 ? 9.315 11.248 8.255 1.00 93.50 254 TYR A N 1
ATOM 2013 C CA . TYR A 1 254 ? 10.301 12.340 8.225 1.00 93.50 254 TYR A CA 1
ATOM 2014 C C . TYR A 1 254 ? 10.416 13.051 6.867 1.00 93.50 254 TYR A C 1
ATOM 2016 O O . TYR A 1 254 ? 11.078 14.080 6.757 1.00 93.50 254 TYR A O 1
ATOM 2024 N N . SER A 1 255 ? 9.773 12.528 5.822 1.00 95.19 255 SER A N 1
ATOM 2025 C CA . SER A 1 255 ? 9.794 13.102 4.474 1.00 95.19 255 SER A CA 1
ATOM 2026 C C . SER A 1 255 ? 8.487 12.793 3.760 1.00 95.19 255 SER A C 1
ATOM 2028 O O . SER A 1 255 ? 8.309 11.684 3.284 1.00 95.19 255 SER A O 1
ATOM 2030 N N . SER A 1 256 ? 7.542 13.734 3.717 1.00 96.25 256 SER A N 1
ATOM 2031 C CA . SER A 1 256 ? 6.191 13.469 3.181 1.00 96.25 256 SER A CA 1
ATOM 2032 C C . SER A 1 256 ? 5.484 14.680 2.575 1.00 96.25 256 SER A C 1
ATOM 2034 O O . SER A 1 256 ? 4.383 14.537 2.062 1.00 96.25 256 SER A O 1
ATOM 2036 N N . SER A 1 257 ? 6.073 15.878 2.607 1.00 96.06 257 SER A N 1
ATOM 2037 C CA . SER A 1 257 ? 5.408 17.078 2.080 1.00 96.06 257 SER A CA 1
ATOM 2038 C C . SER A 1 257 ? 5.083 16.922 0.588 1.00 96.06 257 SER A C 1
ATOM 2040 O O . SER A 1 257 ? 5.997 16.734 -0.218 1.00 96.06 257 SER A O 1
ATOM 2042 N N . TYR A 1 258 ? 3.806 17.050 0.213 1.00 95.81 258 TYR A N 1
ATOM 2043 C CA . TYR A 1 258 ? 3.351 16.956 -1.181 1.00 95.81 258 TYR A CA 1
ATOM 2044 C C . TYR A 1 258 ? 4.116 17.920 -2.095 1.00 95.81 258 TYR A C 1
ATOM 2046 O O . TYR A 1 258 ? 4.614 17.524 -3.146 1.00 95.81 258 TYR A O 1
ATOM 2054 N N . ALA A 1 259 ? 4.294 19.167 -1.649 1.00 94.62 259 ALA A N 1
ATOM 2055 C CA . ALA A 1 259 ? 4.996 20.194 -2.413 1.00 94.62 259 ALA A CA 1
ATOM 2056 C C . ALA A 1 259 ? 6.455 19.824 -2.731 1.00 94.62 259 ALA A C 1
ATOM 2058 O O . ALA A 1 259 ? 6.993 20.288 -3.730 1.00 94.62 259 ALA A O 1
ATOM 2059 N N . THR A 1 260 ? 7.090 18.999 -1.892 1.00 94.19 260 THR A N 1
ATOM 2060 C CA . THR A 1 260 ? 8.464 18.522 -2.099 1.00 94.19 260 THR A CA 1
ATOM 2061 C C . THR A 1 260 ? 8.515 17.330 -3.051 1.00 94.19 260 THR A C 1
ATOM 2063 O O . THR A 1 260 ? 9.457 17.220 -3.827 1.00 94.19 260 THR A O 1
ATOM 2066 N N . TRP A 1 261 ? 7.525 16.438 -2.988 1.00 94.62 261 TRP A N 1
ATOM 2067 C CA . TRP A 1 261 ? 7.572 15.149 -3.682 1.00 94.62 261 TRP A CA 1
ATOM 2068 C C . TRP A 1 261 ? 6.850 15.120 -5.029 1.00 94.62 261 TRP A C 1
ATOM 2070 O O . TRP A 1 261 ? 7.158 14.247 -5.832 1.00 94.62 261 TRP A O 1
ATOM 2080 N N . LYS A 1 262 ? 5.929 16.050 -5.312 1.00 94.56 262 LYS A N 1
ATOM 2081 C CA . LYS A 1 262 ? 5.057 15.988 -6.501 1.00 94.56 262 LYS A CA 1
ATOM 2082 C C . LYS A 1 262 ? 5.801 15.770 -7.830 1.00 94.56 262 LYS A C 1
ATOM 2084 O O . LYS A 1 262 ? 5.439 14.871 -8.580 1.00 94.56 262 LYS A O 1
ATOM 2089 N N . ASP A 1 263 ? 6.870 16.525 -8.090 1.00 93.75 263 ASP A N 1
ATOM 2090 C CA . ASP A 1 263 ? 7.585 16.472 -9.372 1.00 93.75 263 ASP A CA 1
ATOM 2091 C C . ASP A 1 263 ? 8.372 15.160 -9.490 1.00 93.75 263 ASP A C 1
ATOM 2093 O O . ASP A 1 263 ? 8.454 14.555 -10.557 1.00 93.75 263 ASP A O 1
ATOM 2097 N N . GLN A 1 264 ? 8.892 14.681 -8.359 1.00 93.94 264 GLN A N 1
ATOM 2098 C CA . GLN A 1 264 ? 9.610 13.419 -8.285 1.00 93.94 264 GLN A CA 1
ATOM 2099 C C . GLN A 1 264 ? 8.674 12.216 -8.448 1.00 93.94 264 GLN A C 1
ATOM 2101 O O . GLN A 1 264 ? 9.037 11.266 -9.129 1.00 93.94 264 GLN A O 1
ATOM 2106 N N . ILE A 1 265 ? 7.462 12.264 -7.887 1.00 94.31 265 ILE A N 1
ATOM 2107 C CA . ILE A 1 265 ? 6.434 11.230 -8.086 1.00 94.31 265 ILE A CA 1
ATOM 2108 C C . ILE A 1 265 ? 6.108 11.089 -9.574 1.00 94.31 265 ILE A C 1
ATOM 2110 O O . ILE A 1 265 ? 6.033 9.975 -10.083 1.00 94.31 265 ILE A O 1
ATOM 2114 N N . ILE A 1 266 ? 5.942 12.214 -10.276 1.00 93.12 266 ILE A N 1
ATOM 2115 C CA . ILE A 1 266 ? 5.679 12.225 -11.719 1.00 93.12 266 ILE A CA 1
ATOM 2116 C C . ILE A 1 266 ? 6.854 11.607 -12.491 1.00 93.12 266 ILE A C 1
ATOM 2118 O O . ILE A 1 266 ? 6.641 10.760 -13.358 1.00 93.12 266 ILE A O 1
ATOM 2122 N N . ALA A 1 267 ? 8.089 11.992 -12.160 1.00 93.50 267 ALA A N 1
ATOM 2123 C CA . ALA A 1 267 ? 9.284 11.456 -12.810 1.00 93.50 267 ALA A CA 1
ATOM 2124 C C . ALA A 1 267 ? 9.462 9.945 -12.568 1.00 93.50 267 ALA A C 1
ATOM 2126 O O . ALA A 1 267 ? 9.742 9.201 -13.507 1.00 93.50 267 ALA A O 1
ATOM 2127 N N . ASP A 1 268 ? 9.263 9.489 -11.331 1.00 94.31 268 ASP A N 1
ATOM 2128 C CA . ASP A 1 268 ? 9.384 8.082 -10.940 1.00 94.31 268 ASP A CA 1
ATOM 2129 C C . ASP A 1 268 ? 8.323 7.219 -11.628 1.00 94.31 268 ASP A C 1
ATOM 2131 O O . ASP A 1 268 ? 8.636 6.153 -12.162 1.00 94.31 268 ASP A O 1
ATOM 2135 N N . ALA A 1 269 ? 7.076 7.699 -11.669 1.00 92.25 269 ALA A N 1
ATOM 2136 C CA . ALA A 1 269 ? 5.987 7.007 -12.344 1.00 92.25 269 ALA A CA 1
ATOM 2137 C C . ALA A 1 269 ? 6.246 6.882 -13.853 1.00 92.25 269 ALA A C 1
ATOM 2139 O O . ALA A 1 269 ? 6.091 5.796 -14.410 1.00 92.25 269 ALA A O 1
ATOM 2140 N N . ALA A 1 270 ? 6.728 7.946 -14.505 1.00 92.25 270 ALA A N 1
ATOM 2141 C CA . ALA A 1 270 ? 7.110 7.898 -15.915 1.00 92.25 270 ALA A CA 1
ATOM 2142 C C . ALA A 1 270 ? 8.284 6.934 -16.169 1.00 92.25 270 ALA A C 1
ATOM 2144 O O . ALA A 1 270 ? 8.265 6.179 -17.142 1.00 92.25 270 ALA A O 1
ATOM 2145 N N . PHE A 1 271 ? 9.289 6.920 -15.286 1.00 95.12 271 PHE A N 1
ATOM 2146 C CA . PHE A 1 271 ? 10.438 6.021 -15.396 1.00 95.12 271 PHE A CA 1
ATOM 2147 C C . PHE A 1 271 ? 10.019 4.548 -15.322 1.00 95.12 271 PHE A C 1
ATOM 2149 O O . PHE A 1 271 ? 10.445 3.757 -16.164 1.00 95.12 271 PHE A O 1
ATOM 2156 N N . ILE A 1 272 ? 9.159 4.192 -14.361 1.00 95.00 272 ILE A N 1
ATOM 2157 C CA . ILE A 1 272 ? 8.652 2.823 -14.186 1.00 95.00 272 ILE A CA 1
ATOM 2158 C C . ILE A 1 272 ? 7.681 2.447 -15.309 1.00 95.00 272 ILE A C 1
ATOM 2160 O O . ILE A 1 272 ? 7.794 1.359 -15.872 1.00 95.00 272 ILE A O 1
ATOM 2164 N N . SER A 1 273 ? 6.766 3.343 -15.686 1.00 92.88 273 SER A N 1
ATOM 2165 C CA . SER A 1 273 ? 5.803 3.108 -16.771 1.00 92.88 273 SER A CA 1
ATOM 2166 C C . SER A 1 273 ? 6.494 2.888 -18.121 1.00 92.88 273 SER A C 1
ATOM 2168 O O . SER A 1 273 ? 6.079 2.029 -18.895 1.00 92.88 273 SER A O 1
ATOM 2170 N N . GLY A 1 274 ? 7.623 3.557 -18.377 1.00 94.25 274 GLY A N 1
ATOM 2171 C CA . GLY A 1 274 ? 8.433 3.285 -19.567 1.00 94.25 274 GLY A CA 1
ATOM 2172 C C . GLY A 1 274 ? 8.988 1.852 -19.637 1.00 94.25 274 GLY A C 1
ATOM 2173 O O . GLY A 1 274 ? 9.265 1.369 -20.734 1.00 94.25 274 GLY A O 1
ATOM 2174 N N . ALA A 1 275 ? 9.117 1.162 -18.498 1.00 96.00 275 ALA A N 1
ATOM 2175 C CA . ALA A 1 275 ? 9.534 -0.237 -18.439 1.00 96.00 275 ALA A CA 1
ATOM 2176 C C . ALA A 1 275 ? 8.351 -1.216 -18.414 1.00 96.00 275 ALA A C 1
ATOM 2178 O O . ALA A 1 275 ? 8.380 -2.226 -19.112 1.00 96.00 275 ALA A O 1
ATOM 2179 N N . LEU A 1 276 ? 7.335 -0.928 -17.593 1.00 94.25 276 LEU A N 1
ATOM 2180 C CA . LEU A 1 276 ? 6.279 -1.879 -17.228 1.00 94.25 276 LEU A CA 1
ATOM 2181 C C . LEU A 1 276 ? 4.889 -1.524 -17.768 1.00 94.25 276 LEU A C 1
ATOM 2183 O O . LEU A 1 276 ? 3.986 -2.347 -17.682 1.00 94.25 276 LEU A O 1
ATOM 2187 N N . GLY A 1 277 ? 4.680 -0.332 -18.330 1.00 91.94 277 GLY A N 1
ATOM 2188 C CA . GLY A 1 277 ? 3.342 0.175 -18.665 1.00 91.94 277 GLY A CA 1
ATOM 2189 C C . GLY A 1 277 ? 2.596 -0.627 -19.738 1.00 91.94 277 GLY A C 1
ATOM 2190 O O . GLY A 1 277 ? 1.375 -0.572 -19.803 1.00 91.94 277 GLY A O 1
ATOM 2191 N N . THR A 1 278 ? 3.310 -1.399 -20.564 1.00 92.19 278 THR A N 1
ATOM 2192 C CA . THR A 1 278 ? 2.714 -2.339 -21.540 1.00 92.19 278 THR A CA 1
ATOM 2193 C C . THR A 1 278 ? 2.661 -3.783 -21.030 1.00 92.19 278 THR A C 1
ATOM 2195 O O . THR A 1 278 ? 2.210 -4.675 -21.746 1.00 92.19 278 THR A O 1
ATOM 2198 N N . LEU A 1 279 ? 3.128 -4.016 -19.801 1.00 94.69 279 LEU A N 1
ATOM 2199 C CA . LEU A 1 279 ? 3.317 -5.331 -19.191 1.00 94.69 279 LEU A CA 1
ATOM 2200 C C . LEU A 1 279 ? 2.440 -5.545 -17.952 1.00 94.69 279 LEU A C 1
ATOM 2202 O O . LEU A 1 279 ? 2.504 -6.615 -17.368 1.00 94.69 279 LEU A O 1
ATOM 2206 N N . THR A 1 280 ? 1.591 -4.581 -17.581 1.00 90.00 280 THR A N 1
ATOM 2207 C CA . THR A 1 280 ? 0.727 -4.630 -16.386 1.00 90.00 280 THR A CA 1
ATOM 2208 C C . THR A 1 280 ? -0.047 -5.944 -16.224 1.00 90.00 280 THR A C 1
ATOM 2210 O O . THR A 1 280 ? -0.097 -6.470 -15.114 1.00 90.00 280 THR A O 1
ATOM 2213 N N . ASP A 1 281 ? -0.575 -6.499 -17.320 1.00 92.00 281 ASP A N 1
ATOM 2214 C CA . ASP A 1 281 ? -1.350 -7.754 -17.335 1.00 92.00 281 ASP A CA 1
ATOM 2215 C C . ASP A 1 281 ? -0.537 -8.965 -17.836 1.00 92.00 281 ASP A C 1
ATOM 2217 O O . ASP A 1 281 ? -1.091 -10.007 -18.189 1.00 92.00 281 ASP A O 1
ATOM 2221 N N . GLN A 1 282 ? 0.786 -8.830 -17.950 1.00 95.94 282 GLN A N 1
ATOM 2222 C CA . GLN A 1 282 ? 1.666 -9.878 -18.458 1.00 95.94 282 GLN A CA 1
ATOM 2223 C C . GLN A 1 282 ? 2.376 -10.565 -17.303 1.00 95.94 282 GLN A C 1
ATOM 2225 O O . GLN A 1 282 ? 3.095 -9.929 -16.549 1.00 95.94 282 GLN A O 1
ATOM 2230 N N . VAL A 1 283 ? 2.237 -11.883 -17.186 1.00 97.06 283 VAL A N 1
ATOM 2231 C CA . VAL A 1 283 ? 2.976 -12.639 -16.166 1.00 97.06 283 VAL A CA 1
ATOM 2232 C C . VAL A 1 283 ? 4.448 -12.792 -16.551 1.00 97.06 283 VAL A C 1
ATOM 2234 O O . VAL A 1 283 ? 4.785 -12.919 -17.733 1.00 97.06 283 VAL A O 1
ATOM 2237 N N . VAL A 1 284 ? 5.330 -12.822 -15.551 1.00 96.75 284 VAL A N 1
ATOM 2238 C CA . VAL A 1 284 ? 6.746 -13.161 -15.747 1.00 96.75 284 VAL A CA 1
ATOM 2239 C C . VAL A 1 284 ? 6.869 -14.675 -15.930 1.00 96.75 284 VAL A C 1
ATOM 2241 O O . VAL A 1 284 ? 6.446 -15.442 -15.066 1.00 96.75 284 VAL A O 1
ATOM 2244 N N . VAL A 1 285 ? 7.450 -15.115 -17.048 1.00 96.81 285 VAL A N 1
ATOM 2245 C CA . VAL A 1 285 ? 7.640 -16.543 -17.371 1.00 96.81 285 VAL A CA 1
ATOM 2246 C C . VAL A 1 285 ? 9.060 -17.030 -17.106 1.00 96.81 285 VAL A C 1
ATOM 2248 O O . VAL A 1 285 ? 9.261 -18.222 -16.884 1.00 96.81 285 VAL A O 1
ATOM 2251 N N . ASP A 1 286 ? 10.035 -16.121 -17.100 1.00 96.25 286 ASP A N 1
ATOM 2252 C CA . ASP A 1 286 ? 11.424 -16.434 -16.782 1.00 96.25 286 ASP A CA 1
ATOM 2253 C C . ASP A 1 286 ? 12.154 -15.215 -16.208 1.00 96.25 286 ASP A C 1
ATOM 2255 O O . ASP A 1 286 ? 11.818 -14.070 -16.521 1.00 96.25 286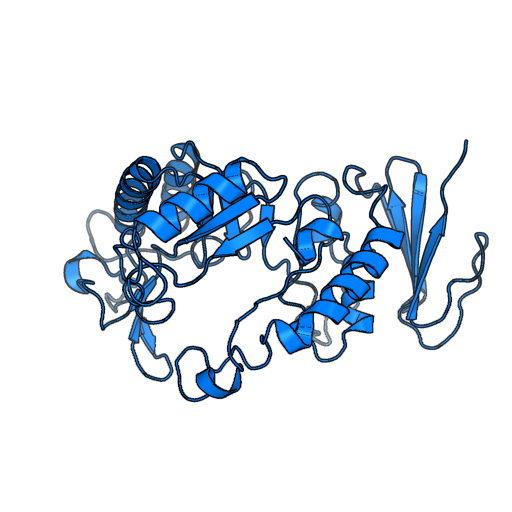 ASP A O 1
ATOM 2259 N N . ARG A 1 287 ? 13.163 -15.461 -15.369 1.00 95.44 287 ARG A N 1
ATOM 2260 C CA . ARG A 1 287 ? 14.072 -14.423 -14.875 1.00 95.44 287 ARG A CA 1
ATOM 2261 C C . ARG A 1 287 ? 15.478 -14.979 -14.725 1.00 95.44 287 ARG A C 1
ATOM 2263 O O . ARG A 1 287 ? 15.722 -15.863 -13.904 1.00 95.44 287 ARG A O 1
ATOM 2270 N N . GLU A 1 288 ? 16.423 -14.371 -15.426 1.00 95.69 288 GLU A N 1
ATOM 2271 C CA . GLU A 1 288 ? 17.812 -14.813 -15.472 1.00 95.69 288 GLU A CA 1
ATOM 2272 C C . GLU A 1 288 ? 18.752 -13.805 -14.803 1.00 95.69 288 GLU A C 1
ATOM 2274 O O . GLU A 1 288 ? 18.596 -12.584 -14.910 1.00 95.69 288 GLU A O 1
ATOM 2279 N N . VAL A 1 289 ? 19.784 -14.332 -14.140 1.00 95.81 289 VAL A N 1
ATOM 2280 C CA . VAL A 1 289 ? 20.932 -13.550 -13.666 1.00 95.81 289 VAL A CA 1
ATOM 2281 C C . VAL A 1 289 ? 22.040 -13.679 -14.704 1.00 95.81 289 VAL A C 1
ATOM 2283 O O . VAL A 1 289 ? 22.708 -14.709 -14.776 1.00 95.81 289 VAL A O 1
ATOM 2286 N N . LEU A 1 290 ? 22.250 -12.641 -15.513 1.00 96.00 290 LEU A N 1
ATOM 2287 C CA . LEU A 1 290 ? 23.263 -12.673 -16.576 1.00 96.00 290 LEU A CA 1
ATOM 2288 C C . LEU A 1 290 ? 24.675 -12.533 -15.997 1.00 96.00 290 LEU A C 1
ATOM 2290 O O . LEU A 1 290 ? 25.622 -13.195 -16.417 1.00 96.00 290 LEU A O 1
ATOM 2294 N N . THR A 1 291 ? 24.813 -11.639 -15.023 1.00 94.94 291 THR A N 1
ATOM 2295 C CA . THR A 1 291 ? 25.993 -11.461 -14.175 1.00 94.94 291 THR A CA 1
ATOM 2296 C C . THR A 1 291 ? 25.577 -10.659 -12.944 1.00 94.94 291 THR A C 1
ATOM 2298 O O . THR A 1 291 ? 24.479 -10.104 -12.905 1.00 94.94 291 THR A O 1
ATOM 2301 N N . THR A 1 292 ? 26.429 -10.572 -11.925 1.00 93.38 292 THR A N 1
ATOM 2302 C CA . THR A 1 292 ? 26.120 -9.834 -10.695 1.00 93.38 292 THR A CA 1
ATOM 2303 C C . THR A 1 292 ? 25.662 -8.405 -11.002 1.00 93.38 292 THR A C 1
ATOM 2305 O O . THR A 1 292 ? 26.431 -7.590 -11.513 1.00 93.38 292 THR A O 1
ATOM 2308 N N . GLY A 1 293 ? 24.412 -8.094 -10.651 1.00 94.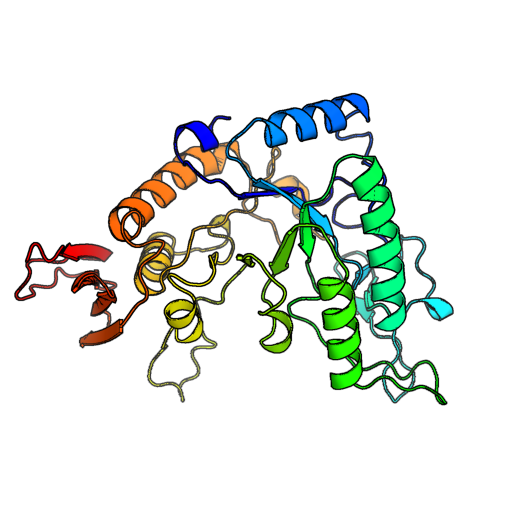75 293 GLY A N 1
ATOM 2309 C CA . GLY A 1 293 ? 23.807 -6.779 -10.866 1.00 94.75 293 GLY A CA 1
ATOM 2310 C C . GLY A 1 293 ? 23.173 -6.565 -12.243 1.00 94.75 293 GLY A C 1
ATOM 2311 O O . GLY A 1 293 ? 22.695 -5.460 -12.485 1.00 94.75 293 GLY A O 1
ATOM 2312 N N . ILE A 1 294 ? 23.144 -7.574 -13.118 1.00 97.56 294 ILE A N 1
ATOM 2313 C CA . ILE A 1 294 ? 22.464 -7.533 -14.417 1.00 97.56 294 ILE A CA 1
ATOM 2314 C C . ILE A 1 294 ? 21.445 -8.671 -14.492 1.00 97.56 294 ILE A C 1
ATOM 2316 O O . ILE A 1 294 ? 21.814 -9.848 -14.459 1.00 97.56 294 ILE A O 1
ATOM 2320 N N . TYR A 1 295 ? 20.178 -8.305 -14.647 1.00 97.12 295 TYR A N 1
ATOM 2321 C CA . TYR A 1 295 ? 19.057 -9.241 -14.679 1.00 97.12 295 TYR A CA 1
ATOM 2322 C C . TYR A 1 295 ? 18.230 -9.036 -15.941 1.00 97.12 295 TYR A C 1
ATOM 2324 O O . TYR A 1 295 ? 18.192 -7.929 -16.486 1.00 97.12 295 TYR A O 1
ATOM 2332 N N . VAL A 1 296 ? 17.567 -10.096 -16.393 1.00 97.44 296 VAL A N 1
ATOM 2333 C CA . VAL A 1 296 ? 16.553 -10.022 -17.445 1.00 97.44 296 VAL A CA 1
ATOM 2334 C C . VAL A 1 296 ? 15.327 -10.816 -17.020 1.00 97.44 296 VAL A C 1
ATOM 2336 O O . VAL A 1 296 ? 15.455 -11.962 -16.599 1.00 97.44 296 VAL A O 1
ATOM 2339 N N . SER A 1 297 ? 14.156 -10.195 -17.122 1.00 97.44 297 SER A N 1
ATOM 2340 C CA . SER A 1 297 ? 12.862 -10.852 -16.937 1.00 97.44 297 SER A CA 1
ATOM 2341 C C . SER A 1 297 ? 12.171 -10.975 -18.291 1.00 97.44 297 SER A C 1
ATOM 2343 O O . SER A 1 297 ? 12.078 -9.986 -19.023 1.00 97.44 297 SER A O 1
ATOM 2345 N N . THR A 1 298 ? 11.688 -12.172 -18.613 1.00 97.31 298 THR A N 1
ATOM 2346 C CA . THR A 1 298 ? 10.910 -12.459 -19.824 1.00 97.31 298 THR A CA 1
ATOM 2347 C C . THR A 1 298 ? 9.442 -12.600 -19.449 1.00 97.31 298 THR A C 1
ATOM 2349 O O . THR A 1 298 ? 9.095 -13.330 -18.519 1.00 97.31 298 THR A O 1
ATOM 2352 N N . TYR A 1 299 ? 8.583 -11.896 -20.174 1.00 97.25 299 TYR A N 1
ATOM 2353 C CA . TYR A 1 299 ? 7.141 -11.849 -19.957 1.00 97.25 299 TYR A CA 1
ATOM 2354 C C . TYR A 1 299 ? 6.405 -12.784 -20.921 1.00 97.25 299 TYR A C 1
ATOM 2356 O O . TYR A 1 299 ? 6.967 -13.211 -21.927 1.00 97.25 299 TYR A O 1
ATOM 2364 N N . ALA A 1 300 ? 5.145 -13.110 -20.626 1.00 96.69 300 ALA A N 1
ATOM 2365 C CA . ALA A 1 300 ? 4.343 -14.049 -21.420 1.00 96.69 300 ALA A CA 1
ATOM 2366 C C . ALA A 1 300 ? 4.169 -13.646 -22.897 1.00 96.69 300 ALA A C 1
ATOM 2368 O O . ALA A 1 300 ? 4.067 -14.512 -23.762 1.00 96.69 300 ALA A O 1
ATOM 2369 N N . ASN A 1 301 ? 4.175 -12.346 -23.198 1.00 95.44 301 ASN A N 1
ATOM 2370 C CA . ASN A 1 301 ? 4.191 -11.817 -24.565 1.00 95.44 301 ASN A CA 1
ATOM 2371 C C . ASN A 1 301 ? 5.601 -11.771 -25.188 1.00 95.44 301 ASN A C 1
ATOM 2373 O O . ASN A 1 301 ? 5.821 -11.017 -26.130 1.00 95.44 301 ASN A O 1
ATOM 2377 N N . GLN A 1 302 ? 6.563 -12.503 -24.622 1.00 96.50 302 GLN A N 1
ATOM 2378 C CA . GLN A 1 302 ? 7.967 -12.563 -25.036 1.00 96.50 302 GLN A CA 1
ATOM 2379 C C . GLN A 1 302 ? 8.764 -11.255 -24.887 1.00 96.50 302 GLN A C 1
ATOM 2381 O O . GLN A 1 302 ? 9.956 -11.224 -25.197 1.00 96.50 302 GLN A O 1
ATOM 2386 N N . THR A 1 303 ? 8.168 -10.189 -24.341 1.00 97.31 303 THR A N 1
ATOM 2387 C CA . THR A 1 303 ? 8.913 -8.962 -24.035 1.00 97.31 303 THR A CA 1
ATOM 2388 C C . THR A 1 303 ? 9.967 -9.249 -22.970 1.00 97.31 303 THR A C 1
ATOM 2390 O O . THR A 1 303 ? 9.685 -9.894 -21.959 1.00 97.31 303 THR A O 1
ATOM 2393 N N . LYS A 1 304 ? 11.184 -8.737 -23.173 1.00 97.62 304 LYS A N 1
ATOM 2394 C CA . LYS A 1 304 ? 12.271 -8.813 -22.192 1.00 97.62 304 LYS A CA 1
ATOM 2395 C C . LYS A 1 304 ? 12.520 -7.460 -21.552 1.00 97.62 304 LYS A C 1
ATOM 2397 O O . LYS A 1 304 ? 12.659 -6.450 -22.246 1.00 97.62 304 LYS A O 1
ATOM 2402 N N . VAL A 1 305 ? 12.668 -7.454 -20.233 1.00 98.19 305 VAL A N 1
ATOM 2403 C CA . VAL A 1 305 ? 13.074 -6.277 -19.463 1.00 98.19 305 VAL A CA 1
ATOM 2404 C C . VAL A 1 305 ? 14.420 -6.555 -18.819 1.00 98.19 305 VAL A C 1
ATOM 2406 O O . VAL A 1 305 ? 14.533 -7.372 -17.909 1.00 98.19 305 VAL A O 1
ATOM 2409 N N . TYR A 1 306 ? 15.445 -5.859 -19.297 1.00 98.44 306 TYR A N 1
ATOM 2410 C CA . TYR A 1 306 ? 16.780 -5.875 -18.716 1.00 98.44 306 TYR A CA 1
ATOM 2411 C C . TYR A 1 306 ? 16.896 -4.805 -17.641 1.00 98.44 306 TYR A C 1
ATOM 2413 O O . TYR A 1 306 ? 16.495 -3.663 -17.869 1.00 98.44 306 TYR A O 1
ATOM 2421 N N . VAL A 1 307 ? 17.537 -5.136 -16.524 1.00 98.31 307 VAL A N 1
ATOM 2422 C CA . VAL A 1 307 ? 17.839 -4.198 -15.438 1.00 98.31 307 VAL A CA 1
ATOM 2423 C C . VAL A 1 307 ? 19.328 -4.248 -15.116 1.00 98.31 307 VAL A C 1
ATOM 2425 O O . VAL A 1 307 ? 19.886 -5.313 -14.849 1.00 98.31 307 VAL A O 1
ATOM 2428 N N . ASN A 1 308 ? 19.976 -3.081 -15.133 1.00 98.25 308 ASN A N 1
ATOM 2429 C CA . ASN A 1 308 ? 21.390 -2.915 -14.819 1.00 98.25 308 ASN A CA 1
ATOM 2430 C C . ASN A 1 308 ? 21.562 -2.094 -13.536 1.00 98.25 308 ASN A C 1
ATOM 2432 O O . ASN A 1 308 ? 21.453 -0.871 -13.545 1.00 98.25 308 ASN A O 1
ATOM 2436 N N . TYR A 1 309 ? 21.894 -2.762 -12.434 1.00 96.88 309 TYR A N 1
ATOM 2437 C CA . TYR A 1 309 ? 22.198 -2.128 -11.146 1.00 96.88 309 TYR A CA 1
ATOM 2438 C C . TYR A 1 309 ? 23.636 -1.612 -11.035 1.00 96.88 309 TYR A C 1
ATOM 2440 O O . TYR A 1 309 ? 23.993 -0.959 -10.051 1.00 96.88 309 TYR A O 1
ATOM 2448 N N . THR A 1 310 ? 24.494 -1.935 -12.000 1.00 97.50 310 THR A N 1
ATOM 2449 C CA . THR A 1 310 ? 25.921 -1.625 -11.941 1.00 97.50 310 THR A CA 1
ATOM 2450 C C . THR A 1 310 ? 26.206 -0.182 -12.365 1.00 97.50 310 THR A C 1
ATOM 2452 O O . THR A 1 310 ? 25.351 0.539 -12.879 1.00 97.50 310 THR A O 1
ATOM 2455 N N . ASN A 1 311 ? 27.449 0.251 -12.149 1.00 97.38 311 ASN A N 1
ATOM 2456 C CA . ASN A 1 311 ? 27.924 1.575 -12.555 1.00 97.38 311 ASN A CA 1
ATOM 2457 C C . ASN A 1 311 ? 28.539 1.580 -13.963 1.00 97.38 311 ASN A C 1
ATOM 2459 O O . ASN A 1 311 ? 29.255 2.523 -14.289 1.00 97.38 311 ASN A O 1
ATOM 2463 N N . GLN A 1 312 ? 28.357 0.516 -14.747 1.00 98.00 312 GLN A N 1
ATOM 2464 C CA . GLN A 1 312 ? 28.932 0.364 -16.082 1.00 98.00 312 GLN A CA 1
ATOM 2465 C C . GLN A 1 312 ? 27.853 -0.082 -17.062 1.00 98.00 312 GLN A C 1
ATOM 2467 O O . GLN A 1 312 ? 26.926 -0.799 -16.688 1.00 98.00 312 GLN A O 1
ATOM 2472 N N . ASP A 1 313 ? 27.983 0.336 -18.315 1.00 98.38 313 ASP A N 1
ATOM 2473 C CA . ASP A 1 313 ? 27.092 -0.116 -19.375 1.00 98.38 313 ASP A CA 1
ATOM 2474 C C . ASP A 1 313 ? 27.299 -1.612 -19.630 1.00 98.38 313 ASP A C 1
ATOM 2476 O O . ASP A 1 313 ? 28.423 -2.121 -19.605 1.00 98.38 313 ASP A O 1
ATOM 2480 N N . TYR A 1 314 ? 26.206 -2.319 -19.895 1.00 98.19 314 TYR A N 1
ATOM 2481 C CA . TYR A 1 314 ? 26.217 -3.741 -20.203 1.00 98.19 314 TYR A CA 1
ATOM 2482 C C . TYR A 1 314 ? 25.801 -3.964 -21.655 1.00 98.19 314 TYR A C 1
ATOM 2484 O O . TYR A 1 314 ? 24.744 -3.506 -22.080 1.00 98.19 314 TYR A O 1
ATOM 2492 N N . SER A 1 315 ? 26.628 -4.671 -22.424 1.00 97.62 315 SER A N 1
ATOM 2493 C CA . SER A 1 315 ? 26.305 -5.053 -23.803 1.00 97.62 315 SER A CA 1
ATOM 2494 C C . SER A 1 315 ? 25.697 -6.453 -23.825 1.00 97.62 315 SER A C 1
ATOM 2496 O O . SER A 1 315 ? 26.370 -7.421 -23.478 1.00 97.62 315 SER A O 1
ATOM 2498 N N . SER A 1 316 ? 24.439 -6.549 -24.249 1.00 93.00 316 SER A N 1
ATOM 2499 C CA . SER A 1 316 ? 23.739 -7.809 -24.514 1.00 93.00 316 SER A CA 1
ATOM 2500 C C . SER A 1 316 ? 23.572 -8.027 -26.022 1.00 93.00 316 SER A C 1
ATOM 2502 O O . SER A 1 316 ? 23.832 -7.121 -26.818 1.00 93.00 316 SER A O 1
ATOM 2504 N N . ILE A 1 317 ? 23.097 -9.210 -26.422 1.00 91.62 317 ILE A N 1
ATOM 2505 C CA . ILE A 1 317 ? 22.718 -9.472 -27.819 1.00 91.62 317 ILE A CA 1
ATOM 2506 C C . ILE A 1 317 ? 21.567 -8.567 -28.295 1.00 91.62 317 ILE A C 1
ATOM 2508 O O . ILE A 1 317 ? 21.536 -8.184 -29.460 1.00 91.62 317 ILE A O 1
ATOM 2512 N N . ASP A 1 318 ? 20.705 -8.136 -27.370 1.00 92.62 318 ASP A N 1
ATOM 2513 C CA . ASP A 1 318 ? 19.524 -7.309 -27.639 1.00 92.62 318 ASP A CA 1
ATOM 2514 C C . ASP A 1 318 ? 19.808 -5.792 -27.468 1.00 92.62 318 ASP A C 1
ATOM 2516 O O . ASP A 1 318 ? 18.907 -4.941 -27.514 1.00 92.62 318 ASP A O 1
ATOM 2520 N N . GLY A 1 319 ? 21.086 -5.425 -27.292 1.00 94.62 319 GLY A N 1
ATOM 2521 C CA . GLY A 1 319 ? 21.586 -4.049 -27.229 1.00 94.62 319 GLY A CA 1
ATOM 2522 C C . GLY A 1 319 ? 22.258 -3.671 -25.905 1.00 94.62 319 GLY A C 1
ATOM 2523 O O . GLY A 1 319 ? 22.497 -4.508 -25.032 1.00 94.62 319 GLY A O 1
ATOM 2524 N N . VAL A 1 320 ? 22.586 -2.381 -25.769 1.00 97.88 320 VAL A N 1
ATOM 2525 C CA . VAL A 1 320 ? 23.259 -1.828 -24.583 1.00 97.88 320 VAL A CA 1
ATOM 2526 C C . VAL A 1 320 ? 22.237 -1.422 -23.522 1.00 97.88 320 VAL A C 1
ATOM 2528 O O . VAL A 1 320 ? 21.301 -0.672 -23.806 1.00 97.88 320 VAL A O 1
ATOM 2531 N N . VAL A 1 321 ? 22.451 -1.887 -22.293 1.00 98.12 321 VAL A N 1
ATOM 2532 C CA . VAL A 1 321 ? 21.732 -1.472 -21.086 1.00 98.12 321 VAL A CA 1
ATOM 2533 C C . VAL A 1 321 ? 22.638 -0.519 -20.314 1.00 98.12 321 VAL A C 1
ATOM 2535 O O . VAL A 1 321 ? 23.666 -0.936 -19.771 1.00 98.12 321 VAL A O 1
ATOM 2538 N N . LEU A 1 322 ? 22.284 0.765 -20.293 1.00 98.31 322 LEU A N 1
ATOM 2539 C CA . LEU A 1 322 ? 23.094 1.792 -19.637 1.00 98.31 322 LEU A CA 1
ATOM 2540 C C . LEU A 1 322 ? 23.253 1.512 -18.136 1.00 98.31 322 LEU A C 1
ATOM 2542 O O . LEU A 1 322 ? 22.386 0.895 -17.513 1.00 98.31 322 LEU A O 1
ATOM 2546 N N . ALA A 1 323 ? 24.352 1.989 -17.557 1.00 98.00 323 ALA A N 1
ATOM 2547 C CA . ALA A 1 323 ? 24.589 1.937 -16.119 1.00 98.00 323 ALA A CA 1
ATOM 2548 C C . ALA A 1 323 ? 23.397 2.507 -15.329 1.00 98.00 323 ALA A C 1
ATOM 2550 O O . ALA A 1 323 ? 22.907 3.597 -15.634 1.00 98.00 323 ALA A O 1
ATOM 2551 N N . ARG A 1 324 ? 22.966 1.799 -14.276 1.00 97.44 324 ARG A N 1
ATOM 2552 C CA . ARG A 1 324 ? 21.830 2.186 -13.415 1.00 97.44 324 ARG A CA 1
ATOM 2553 C C . ARG A 1 324 ? 20.537 2.463 -14.190 1.00 97.44 324 ARG A C 1
ATOM 2555 O O . ARG A 1 324 ? 19.793 3.381 -13.836 1.00 97.44 324 ARG A O 1
ATOM 2562 N N . ASN A 1 325 ? 20.272 1.688 -15.235 1.00 98.00 325 ASN A N 1
ATOM 2563 C CA . ASN A 1 325 ? 19.112 1.865 -16.102 1.00 98.00 325 ASN A CA 1
ATOM 2564 C C . ASN A 1 325 ? 18.491 0.517 -16.500 1.00 98.00 325 ASN A C 1
ATOM 2566 O O . ASN A 1 325 ? 18.992 -0.548 -16.131 1.00 98.00 325 ASN A O 1
ATOM 2570 N N . TYR A 1 326 ? 17.397 0.573 -17.253 1.00 98.25 326 TYR A N 1
ATOM 2571 C CA . TYR A 1 326 ? 16.732 -0.580 -17.839 1.00 98.25 326 TYR A CA 1
ATOM 2572 C C . TYR A 1 326 ? 16.725 -0.514 -19.370 1.00 98.25 326 TYR A C 1
ATOM 2574 O O . TYR A 1 326 ? 17.051 0.507 -19.982 1.00 98.25 326 TYR A O 1
ATOM 2582 N N . ARG A 1 327 ? 16.339 -1.627 -19.996 1.00 97.88 327 ARG A N 1
ATOM 2583 C CA . ARG A 1 327 ? 16.029 -1.702 -21.427 1.00 97.88 327 ARG A CA 1
ATOM 2584 C C . ARG A 1 327 ? 14.872 -2.665 -21.649 1.00 97.88 327 ARG A C 1
ATOM 2586 O O . ARG A 1 327 ? 14.935 -3.800 -21.188 1.00 97.88 327 ARG A O 1
ATOM 2593 N N . VAL A 1 328 ? 13.865 -2.219 -22.391 1.00 97.75 328 VAL A N 1
ATOM 2594 C CA . VAL A 1 328 ? 12.756 -3.063 -22.852 1.00 97.75 328 VAL A CA 1
ATOM 2595 C C . VAL A 1 328 ? 13.033 -3.505 -24.283 1.00 97.75 328 VAL A C 1
ATOM 2597 O O . VAL A 1 328 ? 13.433 -2.693 -25.121 1.00 97.75 328 VAL A O 1
ATOM 2600 N N . VAL A 1 329 ? 12.835 -4.789 -24.555 1.00 97.06 329 VAL A N 1
ATOM 2601 C CA . VAL A 1 329 ? 12.967 -5.395 -25.880 1.00 97.06 329 VAL A CA 1
ATOM 2602 C C . VAL A 1 329 ? 11.653 -6.097 -26.179 1.00 97.06 329 VAL A C 1
ATOM 2604 O O . VAL A 1 329 ? 11.338 -7.111 -25.562 1.00 97.06 329 VAL A O 1
ATOM 2607 N N . ILE A 1 330 ? 10.873 -5.505 -27.079 1.00 93.25 330 ILE A N 1
ATOM 2608 C CA . ILE A 1 330 ? 9.580 -6.036 -27.509 1.00 93.25 330 ILE A CA 1
ATOM 2609 C C . ILE A 1 330 ? 9.847 -7.028 -28.634 1.00 93.25 330 ILE A C 1
ATOM 2611 O O . ILE A 1 330 ? 10.472 -6.664 -29.635 1.00 93.25 330 ILE A O 1
ATOM 2615 N N . ASP A 1 331 ? 9.386 -8.260 -28.450 1.00 81.81 331 ASP A N 1
ATOM 2616 C CA . ASP A 1 331 ? 9.359 -9.249 -29.518 1.00 81.81 331 ASP A CA 1
ATOM 2617 C C . ASP A 1 331 ? 8.199 -8.904 -30.464 1.00 81.81 331 ASP A C 1
ATOM 2619 O O . ASP A 1 331 ? 7.071 -8.713 -30.013 1.00 81.81 331 ASP A O 1
ATOM 2623 N N . ASN A 1 332 ? 8.487 -8.714 -31.753 1.00 66.88 332 ASN A N 1
ATOM 2624 C CA . ASN A 1 332 ? 7.498 -8.271 -32.752 1.00 66.88 332 ASN A CA 1
ATOM 2625 C C . ASN A 1 332 ? 7.061 -9.412 -33.685 1.00 66.88 332 ASN A C 1
ATOM 2627 O O . ASN A 1 332 ? 6.597 -9.132 -34.794 1.00 66.88 332 ASN A O 1
ATOM 2631 N N . ASP A 1 333 ? 7.264 -10.661 -33.269 1.00 52.12 333 ASP A N 1
ATOM 2632 C CA . ASP A 1 333 ? 6.948 -11.848 -34.070 1.00 52.12 333 ASP A CA 1
ATOM 2633 C C . ASP A 1 333 ? 5.441 -12.050 -34.317 1.00 52.12 333 ASP A C 1
ATOM 2635 O O . ASP A 1 333 ? 4.630 -11.949 -33.363 1.00 52.12 333 ASP A O 1
#

Foldseek 3Di:
DLQCVQDQQAEDEDAQQAPCGNAQDALARQHGDPVVHDLVVVLVVLVVVVVGSYHYAYEDENQKHWPNYPDDQLPFFFADPVRDTAWDDFLPTIMGGTALLNSLVSLVVRCVSCVVSVHQHYEYEPQQPDFAWGPSDVVDTGGRVNSLVSVCVSLVPRPGAYEYENHDPSCPVSHQAYEAQDLDDPPDPVDPDDDLVVLLQCQLPHAYAHHALQPDPDNLLVLLSCLLSVHHYDHAADCDALVVCCSDSSVVCHGHHCVVCVVVNSVSRVQSCVRCVVPRNWHFPDKDPPDVQWIWTATPQRKIKIGHQAQQWDQDPQGIAGHSGMDIDGDPD

Sequence (333 aa):
NELSEVNPNLTVTLKGVFKGGFSKSGLENTRFELKLGSPADFSALISAYQESDVDLYFYLDPMKAYEKSSVSAYQDVSQRINRVLLQTEELTQTAFLIAPTRIAEIFNDNVVRLAKQEIHNIALGTIGNTLYSDYKDSDHEIDRQQALEIYQGMLADFEGDSLLYRPNLGLLSSVSRYLMTPMTTSNYRIYSDTVPFMALVFHGVIEAFAPFANFNANQQFSLLQMIDYGLYPAYLLTQASAYQLQDTELGQIYSSSYATWKDQIIADAAFISGALGTLTDQVVVDREVLTTGIYVSTYANQTKVYVNYTNQDYSSIDGVVLARNYRVVIDND

Secondary structure (DSSP, 8-state):
-TTTTTSSSEEEEE-S-BTTTTTT--S---SB-TTT--HHHHHHHHHHHHTTTEEEEEEE-TTEEETTSS--TTTTB-B-TTS-B-EEE-SSSEEEEBPHHHHHHHHHHHHHHHHTTT--EEEESSTTT----B-SSSSS-B-HHHHHHHHHHHHHT--SEEEEES--GGGGGG-SEEES--------TT------HHHHHHTTTSEEEEEEGGG-S-HHHHHHHHHHHT-EEE---BSS-GGGGTTSTTTT--S-BHHHHHHHHHHHHHHHHHHHTTTTTPPEEEEEEEETTEEEEEETTS-EEEEE-SSS-EEETTEEE-TTEEEEE----

Radius of gyration: 21.8 Å; chains: 1; bounding box: 53×42×65 Å